Protein 4B8V (pdb70)

CATH classification: 3.10.350.10 (+2 more: 3.10.350.10, 3.10.350.10)

Foldseek 3Di:
DQFPDKDWDFDAPPDALVVVCVVQVAELVVQCVVAVPPDSGDDAHGDITITRGPHPDHHHPDRDDDDDQADALAAFADDQKAFDAPPDALVVLCVQRSHDSVSQCVQAVVDPDRRDDDGGDMGGGHYDPQKHFDDKAKDFDAPPDALCVLCVVFVHGSNRQCRQVVPDDRNDHDGGDIGIDTGDIDHDD

Solvent-accessible surface area: 10915 Å² total; per-residue (Å²): 42,47,41,104,49,98,69,154,29,75,5,80,191,70,28,74,5,88,48,0,6,170,131,30,146,6,0,18,8,24,0,19,80,72,33,188,41,111,40,30,79,45,28,108,100,54,38,83,7,60,0,5,39,75,16,100,109,62,47,62,165,93,49,38,106,102,122,92,135,25,112,101,82,30,0,32,25,31,17,54,52,6,44,5,57,96,72,26,62,5,60,75,4,2,82,28,3,76,1,34,67,107,12,0,61,69,31,1,124,115,22,178,73,52,133,65,32,100,108,45,48,108,1,64,4,25,53,10,117,68,24,84,21,106,56,65,30,96,44,85,6,83,83,31,28,31,6,61,41,8,8,75,100,60,125,17,24,41,1,1,0,44,19,60,12,39,150,38,67,46,78,141,35,155,112,48,50,113,1,53,7,0,62,46,16,80,100,56,182

Nearest PDB structures (foldseek):
  4b8v-assembly1_A  TM=1.005E+00  e=4.228E-42  Fulvia fulva
  5k2l-assembly1_A  TM=9.441E-01  e=1.640E-03  Volvox carteri f. nagariensis
  5jcd-assembly2_B  TM=2.723E-01  e=3.939E-08  Oryza sativa Japonica Group
  5c8q-assembly1_B  TM=8.736E-01  e=8.296E-03  Pyricularia oryzae
  5jce-assembly1_A  TM=2.559E-01  e=1.148E-06  Oryza sativa Japonica Group

Organism: Passalora fulva (NCBI:txid5499)

Secondary structure (DSSP, 8-state):
---SEEEEEE--TT--HHHHHHHTT--HHHHHHHTT-S-TT---TT-EEEEEES-SS--SSTT--------BSSBSS--SEEE--TT--HHHHHHHTTB-HHHHHHT-TT-S-TT---TT-EEEPPBPSSEEES--EEEE--TT--HHHHHHHHT--HHHHHHHTTT--GGG--TT-EEEE---EEE--

B-factor: mean 35.26, std 11.91, range [17.26, 74.51]

GO terms:
  GO:0005576 extracellular region (C, EXP)

Sequence (189 aa):
CGSTSNIKYTVVKGDTLTSIAKKFKSGICNIVSVNKLANPNLIELGATLIIPENCSNPDNKSCVSTPAEPTETCVPGLPGSYTIVSGDTLTNISQDFNITLDSLIAANTQIENPDAIDVGQIITVPVCPSSQCEAAVGTYNIVAGDLFVDLAATYHTTIGQIKALNNNVNPSKLKVGQQIILPQDCKNVT

InterPro domains:
  IPR018392 LysM domain [PF01476] (44-87)
  IPR018392 LysM domain [PF01476] (117-161)
  IPR018392 LysM domain [PF01476] (174-217)
  IPR018392 LysM domain [PS51782] (42-86)
  IPR018392 LysM domain [PS51782] (115-160)
  IPR018392 LysM domain [PS51782] (172-216)
  IPR018392 LysM domain [SM00257] (43-87)
  IPR018392 LysM domain [SM00257] (116-161)
  IPR018392 LysM domain [SM00257] (173-217)
  IPR018392 LysM domain [cd00118] (44-86)
  IPR018392 LysM domain [cd00118] (116-160)
  IPR018392 LysM domain [cd00118] (173-216)
  IPR036779 LysM domain superfamily [G3DSA:3.10.350.10] (36-102)
  IPR036779 LysM domain superfamily [G3DSA:3.10.350.10] (103-171)
  IPR036779 LysM domain superfamily [G3DSA:3.10.350.10] (172-218)
  IPR036779 LysM domain superfamily [SSF54106] (43-87)
  IPR036779 LysM domain superfamily [SSF54106] (116-161)
  IPR036779 LysM domain superfamily [SSF54106] (173-217)

Structure (mmCIF, N/CA/C/O backbone):
data_4B8V
#
_entry.id   4B8V
#
_cell.length_a   57.500
_cell.length_b   57.500
_cell.length_c   118.730
_cell.angle_alpha   90.00
_cell.angle_beta   90.00
_cell.angle_gamma   120.00
#
_symmetry.space_group_name_H-M   'P 32 2 1'
#
loop_
_entity.id
_entity.type
_entity.pdbx_description
1 polymer 'EXTRACELLULAR PROTEIN 6'
2 branched 2-acetamido-2-deoxy-beta-D-glucopyranose-(1-4)-2-acetamido-2-deoxy-beta-D-glucopyranose
3 branched 2-acetamido-2-deoxy-beta-D-glucopyranose-(1-4)-2-acetamido-2-deoxy-beta-D-glucopyranose-(1-4)-2-acetamido-2-deoxy-beta-D-glucopyranose-(1-4)-2-acetamido-2-deoxy-alpha-D-glucopyranose
4 non-polymer 2-acetamido-2-deoxy-beta-D-glucopyranose
5 water water
#
loop_
_atom_site.group_PDB
_atom_site.id
_atom_site.type_symbol
_atom_site.label_atom_id
_atom_site.label_alt_id
_atom_site.label_comp_id
_atom_site.label_asym_id
_atom_site.label_entity_id
_atom_site.label_seq_id
_atom_site.pdbx_PDB_ins_code
_atom_site.Cartn_x
_atom_site.Cartn_y
_atom_site.Cartn_z
_atom_site.occupancy
_atom_site.B_iso_or_equiv
_atom_site.auth_seq_id
_atom_site.auth_comp_id
_atom_site.auth_asym_id
_atom_site.auth_atom_id
_atom_site.pdbx_PDB_model_num
ATOM 1 N N . CYS A 1 36 ? 15.145 43.669 11.489 1.00 61.95 7 CYS A N 1
ATOM 2 C CA . CYS A 1 36 ? 14.010 42.862 10.945 1.00 59.39 7 CYS A CA 1
ATOM 3 C C . CYS A 1 36 ? 13.070 43.797 10.161 1.00 59.68 7 CYS A C 1
ATOM 4 O O . CYS A 1 36 ? 12.383 43.365 9.233 1.00 59.16 7 CYS A O 1
ATOM 7 N N . GLY A 1 37 ? 13.062 45.080 10.519 1.00 60.16 8 GLY A N 1
ATOM 8 C CA . GLY A 1 37 ? 12.139 46.047 9.921 1.00 61.07 8 GLY A CA 1
ATOM 9 C C . GLY A 1 37 ? 10.715 45.620 10.223 1.00 58.94 8 GLY A C 1
ATOM 10 O O . GLY A 1 37 ? 9.874 45.547 9.331 1.00 58.48 8 GLY A O 1
ATOM 11 N N . SER A 1 38 ? 10.473 45.285 11.491 1.00 56.81 9 SER A N 1
ATOM 12 C CA . SER A 1 38 ? 9.155 44.882 11.967 1.00 55.03 9 SER A CA 1
ATOM 13 C C . SER A 1 38 ? 8.249 46.103 12.092 1.00 55.89 9 SER A C 1
ATOM 14 O O . SER A 1 38 ? 8.707 47.247 12.124 1.00 55.99 9 SER A O 1
ATOM 17 N N . THR A 1 39 ? 6.954 45.844 12.134 1.00 55.66 10 THR A N 1
ATOM 18 C CA . THR A 1 39 ? 5.975 46.917 12.290 1.00 57.73 10 THR A CA 1
ATOM 19 C C . THR A 1 39 ? 5.428 46.990 13.718 1.00 56.56 10 THR A C 1
ATOM 20 O O . THR A 1 39 ? 4.675 47.896 14.037 1.00 56.48 10 THR A O 1
ATOM 24 N N . SER A 1 40 ? 5.792 46.025 14.560 1.00 54.34 11 SER A N 1
ATOM 25 C CA . SER A 1 40 ? 5.424 46.015 15.977 1.00 54.38 11 SER A CA 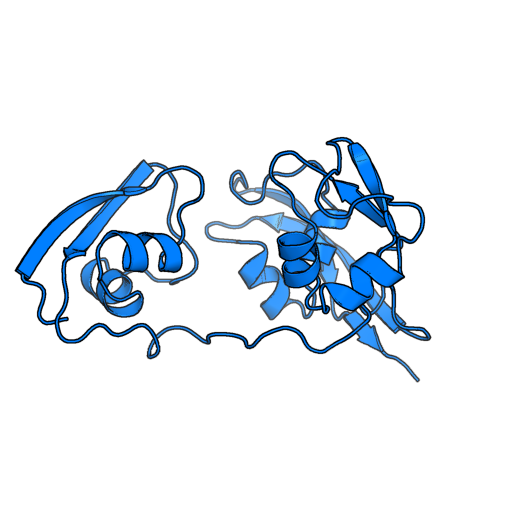1
ATOM 26 C C . SER A 1 40 ? 6.152 44.868 16.651 1.00 52.10 11 SER A C 1
ATOM 27 O O . SER A 1 40 ? 6.610 43.935 15.982 1.00 50.60 11 SER A O 1
ATOM 30 N N . ASN A 1 41 ? 6.238 44.934 17.971 1.00 52.95 12 ASN A N 1
ATOM 31 C CA . ASN A 1 41 ? 6.739 43.806 18.755 1.00 52.71 12 ASN A CA 1
ATOM 32 C C . ASN A 1 41 ? 5.655 43.283 19.687 1.00 52.74 12 ASN A C 1
ATOM 33 O O . ASN A 1 41 ? 4.994 44.065 20.379 1.00 52.95 12 ASN A O 1
ATOM 38 N N . ILE A 1 42 ? 5.476 41.966 19.679 1.00 52.60 13 ILE A N 1
ATOM 39 C CA . ILE A 1 42 ? 4.550 41.280 20.580 1.00 52.98 13 ILE A CA 1
ATOM 40 C C . ILE A 1 42 ? 5.376 40.464 21.576 1.00 50.83 13 ILE A C 1
ATOM 41 O O . ILE A 1 42 ? 6.386 39.841 21.204 1.00 50.76 13 ILE A O 1
ATOM 46 N N . LYS A 1 43 ? 4.935 40.447 22.833 1.00 50.67 14 LYS A N 1
ATOM 47 C CA . LYS A 1 43 ? 5.410 39.441 23.775 1.00 48.85 14 LYS A CA 1
ATOM 48 C C . LYS A 1 43 ? 4.509 38.220 23.600 1.00 45.95 14 LYS A C 1
ATOM 49 O O . LYS A 1 43 ? 3.284 38.319 23.560 1.00 47.40 14 LYS A O 1
ATOM 55 N N . TYR A 1 44 ? 5.142 37.079 23.412 1.00 40.16 15 TYR A N 1
ATOM 56 C CA . TYR A 1 44 ? 4.447 35.854 23.054 1.00 38.69 15 TYR A CA 1
ATOM 57 C C . TYR A 1 44 ? 4.813 34.723 24.004 1.00 36.98 15 TYR A C 1
ATOM 58 O O . TYR A 1 44 ? 5.973 34.542 24.378 1.00 35.98 15 TYR A O 1
ATOM 67 N N . THR A 1 45 ? 3.834 33.886 24.325 1.00 35.68 16 THR A N 1
ATOM 68 C CA . THR A 1 45 ? 4.058 32.757 25.227 1.00 35.48 16 THR A CA 1
ATOM 69 C C . THR A 1 45 ? 4.193 31.472 24.450 1.00 33.97 16 THR A C 1
ATOM 70 O O . THR A 1 45 ? 3.280 31.090 23.712 1.00 34.55 16 THR A O 1
ATOM 74 N N . VAL A 1 46 ? 5.290 30.749 24.683 1.00 32.43 17 VAL A N 1
ATOM 75 C CA . VAL A 1 46 ? 5.608 29.543 23.930 1.00 31.91 17 VAL A CA 1
ATOM 76 C C . VAL A 1 46 ? 4.690 28.415 24.394 1.00 32.35 17 VAL A C 1
ATOM 77 O O . VAL A 1 46 ? 4.559 28.171 25.589 1.00 34.56 17 VAL A O 1
ATOM 81 N N . VAL A 1 47 ? 4.070 27.746 23.436 1.00 33.83 18 VAL A N 1
ATOM 82 C CA . VAL A 1 47 ? 3.123 26.663 23.695 1.00 32.65 18 VAL A CA 1
ATOM 83 C C . VAL A 1 47 ? 3.524 25.370 22.999 1.00 32.89 18 VAL A C 1
ATOM 84 O O . VAL A 1 47 ? 4.489 25.319 22.228 1.00 30.20 18 VAL A O 1
ATOM 88 N N . LYS A 1 48 ? 2.807 24.305 23.338 1.00 32.95 19 LYS A N 1
ATOM 89 C CA . LYS A 1 48 ? 3.057 22.991 22.779 1.00 33.58 19 LYS A CA 1
ATOM 90 C C . LYS A 1 48 ? 3.127 23.054 21.254 1.00 33.94 19 LYS A C 1
ATOM 91 O O . LYS A 1 48 ? 2.277 23.677 20.613 1.00 35.79 19 LYS A O 1
ATOM 97 N N . GLY A 1 49 ? 4.163 22.416 20.700 1.00 32.83 20 GLY A N 1
ATOM 98 C CA . GLY A 1 49 ? 4.345 22.312 19.266 1.00 32.70 20 GLY A CA 1
ATOM 99 C C . GLY A 1 49 ? 5.166 23.445 18.688 1.00 33.38 20 GLY A C 1
ATOM 100 O O . GLY A 1 49 ? 5.575 23.378 17.529 1.00 35.61 20 GLY A O 1
ATOM 101 N N . ASP A 1 50 ? 5.437 24.486 19.480 1.00 31.30 21 ASP A N 1
ATOM 102 C CA . ASP A 1 50 ? 6.195 25.619 18.932 1.00 31.14 21 ASP A CA 1
ATOM 103 C C . ASP A 1 50 ? 7.664 25.291 18.627 1.00 29.15 21 ASP A C 1
ATOM 104 O O . ASP A 1 50 ? 8.351 24.552 19.349 1.00 28.74 21 ASP A O 1
ATOM 109 N N . THR A 1 51 ? 8.129 25.864 17.525 1.00 29.99 22 THR A N 1
ATOM 110 C CA . THR A 1 51 ? 9.565 26.030 17.242 1.00 29.11 22 THR A CA 1
ATOM 111 C C . THR A 1 51 ? 9.762 27.480 16.810 1.00 29.09 22 THR A C 1
ATOM 112 O O . THR A 1 51 ? 8.807 28.188 16.496 1.00 28.82 22 THR A O 1
ATOM 116 N N . LEU A 1 52 ? 10.995 27.941 16.732 1.00 29.69 23 LEU A N 1
ATOM 117 C CA . LEU A 1 52 ? 11.188 29.279 16.214 1.00 30.09 23 LEU A CA 1
ATOM 118 C C . LEU A 1 52 ? 10.755 29.358 14.750 1.00 30.64 23 LEU A C 1
ATOM 119 O O . LEU A 1 52 ? 10.320 30.394 14.299 1.00 31.39 23 LEU A O 1
ATOM 124 N N . THR A 1 53 ? 10.858 28.230 14.030 1.00 31.70 24 THR A N 1
ATOM 125 C CA . THR A 1 53 ? 10.393 28.226 12.639 1.00 33.66 24 THR A CA 1
ATOM 126 C C . THR A 1 53 ? 8.883 28.455 12.634 1.00 33.95 24 THR A C 1
ATOM 127 O O . THR A 1 53 ? 8.391 29.309 11.904 1.00 35.13 24 THR A O 1
ATOM 131 N N . SER A 1 54 ? 8.138 27.709 13.455 1.00 32.87 2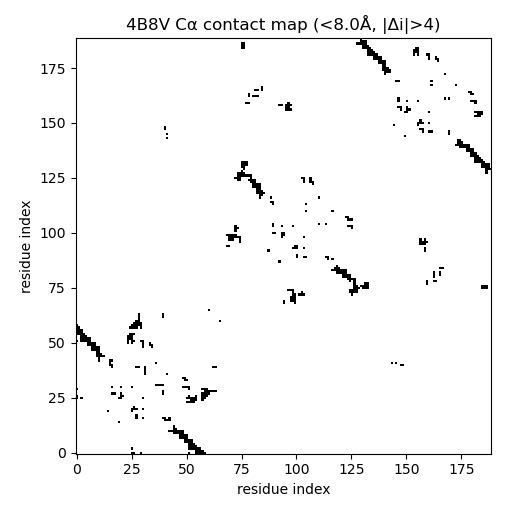5 SER A N 1
ATOM 132 C CA . SER A 1 54 ? 6.660 27.901 13.442 1.00 34.36 25 SER A CA 1
ATOM 133 C C . SER A 1 54 ? 6.211 29.278 13.939 1.00 33.72 25 SER A C 1
ATOM 134 O O . SER A 1 54 ? 5.282 29.883 13.383 1.00 34.76 25 SER A O 1
ATOM 137 N N . ILE A 1 55 ? 6.890 29.801 14.961 1.00 32.07 26 ILE A N 1
ATOM 138 C CA . ILE A 1 55 ? 6.640 31.158 15.479 1.00 32.25 26 ILE A CA 1
ATOM 139 C C . ILE A 1 55 ? 6.945 32.251 14.460 1.00 34.39 26 ILE A C 1
ATOM 140 O O . ILE A 1 55 ? 6.154 33.152 14.257 1.00 34.85 26 ILE A O 1
ATOM 145 N N . ALA A 1 56 ? 8.090 32.125 13.802 1.00 35.06 27 ALA A N 1
ATOM 146 C CA . ALA A 1 56 ? 8.512 33.083 12.807 1.00 37.36 27 ALA A CA 1
ATOM 147 C C . ALA A 1 56 ? 7.488 33.110 11.677 1.00 39.60 27 ALA A C 1
ATOM 148 O O . ALA A 1 56 ? 7.188 34.169 11.154 1.00 41.02 27 ALA A O 1
ATOM 150 N N . LYS A 1 57 ? 6.908 31.962 11.342 1.00 41.36 28 LYS A N 1
ATOM 151 C CA . LYS A 1 57 ? 5.946 31.916 10.223 1.00 46.01 28 LYS A CA 1
ATOM 152 C C . LYS A 1 57 ? 4.601 32.514 10.629 1.00 46.90 28 LYS A C 1
ATOM 153 O O . LYS A 1 57 ? 3.991 33.251 9.867 1.00 49.16 28 LYS A O 1
ATOM 159 N N . LYS A 1 58 ? 4.140 32.188 11.830 1.00 46.86 29 LYS A N 1
ATOM 160 C CA . LYS A 1 58 ? 2.904 32.767 12.355 1.00 47.88 29 LYS A CA 1
ATOM 161 C C . LYS A 1 58 ? 2.948 34.289 12.410 1.00 47.35 29 LYS A C 1
ATOM 162 O O . LYS A 1 58 ? 1.983 34.965 12.019 1.00 49.39 29 LYS A O 1
ATOM 168 N N . PHE A 1 59 ? 4.061 34.848 12.865 1.00 45.34 30 PHE A N 1
ATOM 169 C CA . PHE A 1 59 ? 4.165 36.287 13.039 1.00 45.49 30 PHE A CA 1
ATOM 170 C C . PHE A 1 59 ? 4.897 37.043 11.898 1.00 45.30 30 PHE A C 1
ATOM 171 O O . PHE A 1 59 ? 5.152 38.247 11.997 1.00 46.03 30 PHE A O 1
ATOM 179 N N . LYS A 1 60 ? 5.193 36.329 10.815 1.00 45.16 31 LYS A N 1
ATOM 180 C CA . LYS A 1 60 ? 5.954 36.885 9.689 1.00 46.72 31 LYS A CA 1
ATOM 181 C C . LYS A 1 60 ? 7.221 37.582 10.194 1.00 45.78 31 LYS A C 1
ATOM 182 O O . LYS A 1 60 ? 7.526 38.684 9.810 1.00 45.51 31 LYS A O 1
ATOM 188 N N . SER A 1 61 ? 7.954 36.889 11.060 1.00 44.52 32 SER A N 1
ATOM 189 C CA . SER A 1 61 ? 9.193 37.382 11.662 1.00 44.88 32 SER A CA 1
ATOM 190 C C . SER A 1 61 ? 10.354 36.611 11.042 1.00 45.12 32 SER A C 1
ATOM 191 O O . SER A 1 61 ? 10.156 35.840 10.094 1.00 44.33 32 SER A O 1
ATOM 194 N N . GLY A 1 62 ? 11.546 36.758 11.620 1.00 44.55 33 GLY A N 1
ATOM 195 C CA . GLY A 1 62 ? 12.665 35.895 11.269 1.00 42.47 33 GLY A CA 1
ATOM 196 C C . GLY A 1 62 ? 13.201 35.130 12.473 1.00 40.90 33 GLY A C 1
ATOM 197 O O . GLY A 1 62 ? 13.293 35.683 13.557 1.00 41.20 33 GLY A O 1
ATOM 198 N N . ILE A 1 63 ? 13.559 33.870 12.257 1.00 39.84 34 ILE A N 1
ATOM 199 C CA . ILE A 1 63 ? 14.159 33.021 13.284 1.00 38.09 34 ILE A CA 1
ATOM 200 C C . ILE A 1 63 ? 15.296 33.763 13.986 1.00 39.65 34 ILE A C 1
ATOM 201 O O . ILE A 1 63 ? 15.349 33.836 15.215 1.00 39.45 34 ILE A O 1
ATOM 206 N N . CYS A 1 64 ? 16.222 34.308 13.209 1.00 41.51 35 CYS A N 1
ATOM 207 C CA . CYS A 1 64 ? 17.438 34.854 13.806 1.00 43.15 35 CYS A CA 1
ATOM 208 C C . CYS A 1 64 ? 17.223 36.200 14.495 1.00 42.78 35 CYS A C 1
ATOM 209 O O . CYS A 1 64 ? 17.932 36.547 15.448 1.00 41.68 35 CYS A O 1
ATOM 212 N N . ASN A 1 65 ? 16.213 36.935 14.044 1.00 42.86 36 ASN A N 1
ATOM 213 C CA . ASN A 1 65 ? 15.822 38.146 14.725 1.00 42.77 36 ASN A CA 1
ATOM 214 C C . ASN A 1 65 ? 15.240 37.828 16.116 1.00 40.58 36 ASN A C 1
ATOM 215 O O . ASN A 1 65 ? 15.512 38.537 17.075 1.00 40.90 36 ASN A O 1
ATOM 220 N N . ILE A 1 66 ? 14.459 36.757 16.236 1.00 37.96 37 ILE A N 1
ATOM 221 C CA . ILE A 1 66 ? 13.892 36.371 17.532 1.00 37.24 37 ILE A CA 1
ATOM 222 C C . ILE A 1 66 ? 15.063 35.928 18.445 1.00 37.02 37 ILE A C 1
ATOM 223 O O . ILE A 1 66 ? 15.133 36.317 19.616 1.00 36.84 37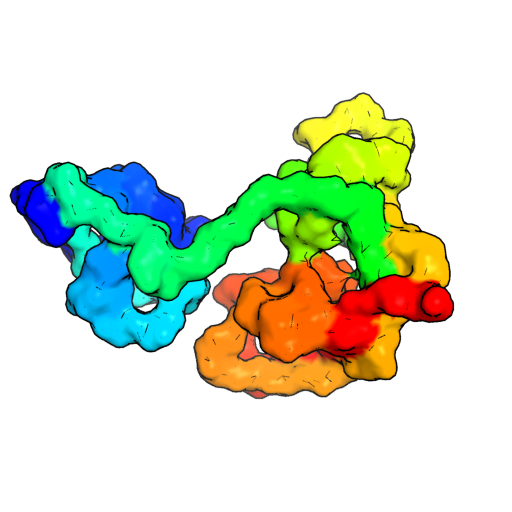 ILE A O 1
ATOM 228 N N . VAL A 1 67 ? 16.012 35.200 17.872 1.00 36.81 38 VAL A N 1
ATOM 229 C CA . VAL A 1 67 ? 17.207 34.782 18.609 1.00 37.93 38 VAL A CA 1
ATOM 230 C C . VAL A 1 67 ? 17.973 35.983 19.142 1.00 40.38 38 VAL A C 1
ATOM 231 O O . VAL A 1 67 ? 18.339 36.027 20.324 1.00 40.82 38 VAL A O 1
ATOM 235 N N . SER A 1 68 ? 18.193 36.946 18.268 1.00 42.08 39 SER A N 1
ATOM 236 C CA . SER A 1 68 ? 18.976 38.113 18.607 1.00 45.13 39 SER A CA 1
ATOM 237 C C . SER A 1 68 ? 18.299 38.974 19.688 1.00 45.98 39 SER A C 1
ATOM 238 O O . SER A 1 68 ? 18.920 39.327 20.686 1.00 46.85 39 SER A O 1
ATOM 241 N N . VAL A 1 69 ? 17.020 39.279 19.507 1.00 45.40 40 VAL A N 1
ATOM 242 C CA . VAL A 1 69 ? 16.307 40.146 20.435 1.00 46.64 40 VAL A CA 1
ATOM 243 C C . VAL A 1 69 ? 16.141 39.511 21.824 1.00 45.79 40 VAL A C 1
ATOM 244 O O . VAL A 1 69 ? 16.122 40.223 22.833 1.00 48.06 40 VAL A O 1
ATOM 248 N N . ASN A 1 70 ? 16.020 38.187 21.881 1.00 42.68 41 ASN A N 1
ATOM 249 C CA . ASN A 1 70 ? 15.826 37.503 23.149 1.00 41.50 41 ASN A CA 1
ATOM 250 C C . ASN A 1 70 ? 17.117 36.925 23.732 1.00 42.48 41 ASN A C 1
ATOM 251 O O . ASN A 1 70 ? 17.081 36.237 24.744 1.00 42.92 41 ASN A O 1
ATOM 256 N N . LYS A 1 71 ? 18.242 37.148 23.066 1.00 44.92 42 LYS A N 1
ATOM 257 C CA . LYS A 1 71 ? 19.537 36.581 23.505 1.00 46.79 42 LYS A CA 1
ATOM 258 C C . LYS A 1 71 ? 19.475 35.086 23.802 1.00 45.07 42 LYS A C 1
ATOM 259 O O . LYS A 1 71 ? 19.934 34.589 24.843 1.00 44.96 42 LYS A O 1
ATOM 265 N N . LEU A 1 72 ? 18.872 34.348 22.875 1.00 42.52 43 LEU A N 1
ATOM 266 C CA . LEU A 1 72 ? 18.790 32.903 22.983 1.00 41.37 43 LEU A CA 1
ATOM 267 C C . LEU A 1 72 ? 20.133 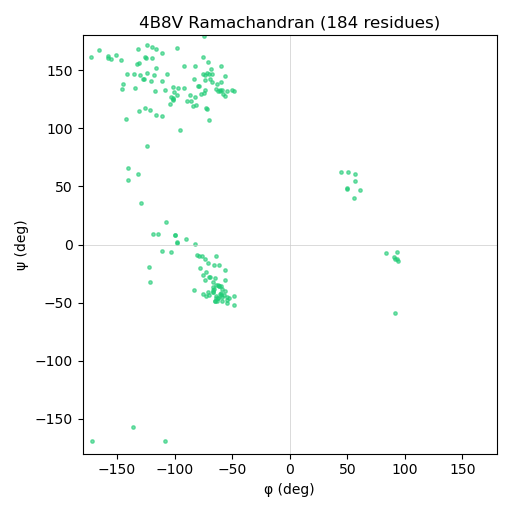32.326 22.612 1.00 40.84 43 LEU A C 1
ATOM 268 O O . LEU A 1 72 ? 20.674 32.674 21.586 1.00 42.52 43 LEU A O 1
ATOM 273 N N . ALA A 1 73 ? 20.660 31.456 23.460 1.00 40.07 44 ALA A N 1
ATOM 274 C CA . ALA A 1 73 ? 21.897 30.736 23.205 1.00 41.12 44 ALA A CA 1
ATOM 275 C C . ALA A 1 73 ? 21.792 29.676 22.107 1.00 39.15 44 ALA A C 1
ATOM 276 O O . ALA A 1 73 ? 22.777 29.366 21.452 1.00 41.27 44 ALA A O 1
ATOM 278 N N . ASN A 1 74 ? 20.615 29.118 21.907 1.00 37.26 45 ASN A N 1
ATOM 279 C CA . ASN A 1 74 ? 20.446 27.967 20.992 1.00 33.91 45 ASN A CA 1
ATOM 280 C C . ASN A 1 74 ? 19.124 28.114 20.247 1.00 32.84 45 ASN A C 1
ATOM 281 O O . ASN A 1 74 ? 18.061 28.001 20.863 1.00 32.32 45 ASN A O 1
ATOM 286 N N . PRO A 1 75 ? 19.168 28.440 18.938 1.00 31.59 46 PRO A N 1
ATOM 287 C CA . PRO A 1 75 ? 17.920 28.651 18.185 1.00 30.86 46 PRO A CA 1
ATOM 288 C C . PRO A 1 75 ? 16.946 27.448 18.220 1.00 29.06 46 PRO A C 1
ATOM 289 O O . PRO A 1 75 ? 15.748 27.630 17.972 1.00 28.80 46 PRO A O 1
ATOM 293 N N . ASN A 1 76 ? 17.449 26.254 18.490 1.00 28.84 47 ASN A N 1
ATOM 294 C CA . ASN A 1 76 ? 16.592 25.078 18.595 1.00 27.74 47 ASN A CA 1
ATOM 295 C C . ASN A 1 76 ? 15.827 24.914 19.917 1.00 27.18 47 ASN A C 1
ATOM 296 O O . ASN A 1 76 ? 14.947 24.068 20.014 1.00 26.86 47 ASN A O 1
ATOM 301 N N . LEU A 1 77 ? 16.176 25.738 20.918 1.00 29.55 48 LEU A N 1
ATOM 302 C CA . LEU A 1 77 ? 15.674 25.581 22.284 1.00 28.54 48 LEU A CA 1
ATOM 303 C C . LEU A 1 77 ? 14.833 26.775 22.711 1.00 28.38 48 LEU A C 1
ATOM 304 O O . LEU A 1 77 ? 15.336 27.882 22.922 1.00 30.40 48 LEU A O 1
ATOM 309 N N . ILE A 1 78 ? 13.552 26.536 22.867 1.00 27.84 49 ILE A N 1
ATOM 310 C CA . ILE A 1 78 ? 12.642 27.486 23.489 1.00 29.39 49 ILE A CA 1
ATOM 311 C C . ILE A 1 78 ? 11.792 26.673 24.457 1.00 29.68 49 ILE A C 1
ATOM 312 O O . ILE A 1 78 ? 11.346 25.584 24.128 1.00 30.12 49 ILE A O 1
ATOM 317 N N . GLU A 1 79 ? 11.619 27.195 25.670 1.00 31.56 50 GLU A N 1
ATOM 318 C CA . GLU A 1 79 ? 10.971 26.443 26.740 1.00 33.73 50 GLU A CA 1
ATOM 319 C C . GLU A 1 79 ? 9.475 26.717 26.770 1.00 32.17 50 GLU A C 1
ATOM 320 O O . GLU A 1 79 ? 9.038 27.879 26.634 1.00 32.61 50 GLU A O 1
ATOM 326 N N . LEU A 1 80 ? 8.687 25.644 26.907 1.00 31.93 51 LEU A N 1
ATOM 327 C CA . LEU A 1 80 ? 7.250 25.788 27.122 1.00 32.92 51 LEU A CA 1
ATOM 328 C C . LEU A 1 80 ? 6.997 26.805 28.233 1.00 34.33 51 LEU A C 1
ATOM 329 O O . LEU A 1 80 ? 7.637 26.748 29.283 1.00 35.80 51 LEU A O 1
ATOM 334 N N . GLY A 1 81 ? 6.084 27.733 27.969 1.00 33.64 52 GLY A N 1
ATOM 335 C CA . GLY A 1 81 ? 5.694 28.742 28.960 1.00 35.03 52 GLY A CA 1
ATOM 336 C C . GLY A 1 81 ? 6.593 29.950 29.033 1.00 36.19 52 GLY A C 1
ATOM 337 O O . GLY A 1 81 ? 6.265 30.943 29.711 1.00 37.65 52 GLY A O 1
ATOM 338 N N . ALA A 1 82 ? 7.717 29.927 28.329 1.00 36.27 53 ALA A N 1
ATOM 339 C CA . ALA A 1 82 ? 8.567 31.107 28.243 1.00 36.97 53 ALA A CA 1
ATOM 340 C C . ALA A 1 82 ? 7.915 32.242 27.437 1.00 39.09 53 ALA A C 1
ATOM 341 O O . ALA A 1 82 ? 7.059 31.990 26.573 1.00 37.75 53 ALA A O 1
ATOM 343 N N . THR A 1 83 ? 8.270 33.483 27.778 1.00 40.52 54 THR A N 1
ATOM 344 C CA . THR A 1 83 ? 7.859 34.662 27.010 1.00 42.45 54 THR A CA 1
ATOM 345 C C . THR A 1 83 ? 8.969 35.043 26.063 1.00 42.56 54 THR A C 1
ATOM 346 O O . THR A 1 83 ? 10.140 35.055 26.451 1.00 45.52 54 THR A O 1
ATOM 350 N N . LEU A 1 84 ? 8.609 35.334 24.822 1.00 41.29 55 LEU A N 1
ATOM 351 C CA . LEU A 1 84 ? 9.565 35.845 23.841 1.00 40.14 55 LEU A CA 1
ATOM 352 C C . LEU A 1 84 ? 9.059 37.115 23.232 1.00 40.95 55 LEU A C 1
ATOM 353 O O . LEU A 1 84 ? 7.862 37.261 22.975 1.00 40.55 55 LEU A O 1
ATOM 358 N N . ILE A 1 85 ? 9.982 38.048 22.983 1.00 41.19 56 ILE A N 1
ATOM 359 C CA . ILE A 1 85 ? 9.680 39.229 22.225 1.00 42.64 56 ILE A CA 1
ATOM 360 C C . ILE A 1 85 ? 9.776 38.855 20.748 1.00 41.78 56 ILE A C 1
ATOM 361 O O . ILE A 1 85 ? 10.791 38.358 20.303 1.00 39.80 56 ILE A O 1
ATOM 366 N N . ILE A 1 86 ? 8.726 39.138 19.978 1.00 42.49 57 ILE A N 1
ATOM 367 C CA . ILE A 1 86 ? 8.710 38.746 18.566 1.00 42.27 57 ILE A CA 1
ATOM 368 C C . ILE A 1 86 ? 8.528 39.975 17.704 1.00 43.08 57 ILE A C 1
ATOM 369 O O . ILE A 1 86 ? 7.498 40.649 17.789 1.00 42.39 57 ILE A O 1
ATOM 374 N N . PRO A 1 87 ? 9.540 40.295 16.888 1.00 43.13 58 PRO A N 1
ATOM 375 C CA . PRO A 1 87 ? 9.297 41.351 15.919 1.00 44.79 58 PRO A CA 1
ATOM 376 C C . PRO A 1 87 ? 8.363 40.854 14.815 1.00 45.52 58 PRO A C 1
ATOM 377 O O . PRO A 1 87 ? 8.705 39.936 14.103 1.00 46.53 58 PRO A O 1
ATOM 381 N N . GLU A 1 88 ? 7.179 41.456 14.709 1.00 46.77 59 GLU A N 1
ATOM 382 C CA . GLU A 1 88 ? 6.120 41.004 13.801 1.00 48.84 59 GLU A CA 1
ATOM 383 C C . GLU A 1 88 ? 6.174 41.677 12.448 1.00 49.47 59 GLU A C 1
ATOM 384 O O . GLU A 1 88 ? 6.565 42.838 12.356 1.00 50.17 59 GLU A O 1
ATOM 390 N N . ASN A 1 89 ? 5.654 40.984 11.433 1.00 50.16 60 ASN A N 1
ATOM 391 C CA . ASN A 1 89 ? 5.490 41.550 10.085 1.00 53.18 60 ASN A CA 1
ATOM 392 C C . ASN A 1 89 ? 6.749 42.306 9.663 1.00 53.84 60 ASN A C 1
ATOM 393 O O . ASN A 1 89 ? 6.733 43.516 9.457 1.00 53.32 60 ASN A O 1
ATOM 398 N N . CYS A 1 90 ? 7.849 41.558 9.568 1.00 53.26 61 CYS A N 1
ATOM 399 C CA . CYS A 1 90 ? 9.159 42.105 9.189 1.00 55.62 61 CYS A CA 1
ATOM 400 C C . CYS A 1 90 ? 9.275 42.300 7.675 1.00 58.27 61 CYS A C 1
ATOM 401 O O . CYS A 1 90 ? 8.889 41.424 6.903 1.00 60.52 61 CYS A O 1
ATOM 404 N N . SER A 1 91 ? 9.824 43.428 7.251 1.00 61.66 62 SER A N 1
ATOM 405 C CA . SER A 1 91 ? 10.109 43.631 5.824 1.00 63.88 62 SER A CA 1
ATOM 406 C C . SER A 1 91 ? 11.388 42.892 5.396 1.00 63.97 62 SER A C 1
ATOM 407 O O . SER A 1 91 ? 11.589 42.618 4.212 1.00 66.83 62 SER A O 1
ATOM 410 N N . ASN A 1 92 ? 12.233 42.559 6.367 1.00 62.00 63 ASN A N 1
ATOM 411 C CA . ASN A 1 92 ? 13.567 42.030 6.108 1.00 60.93 63 ASN A CA 1
ATOM 412 C C . ASN A 1 92 ? 13.883 40.924 7.118 1.00 57.73 63 ASN A C 1
ATOM 413 O O . ASN A 1 92 ? 14.762 41.094 7.958 1.00 57.06 63 ASN A O 1
ATOM 418 N N . PRO A 1 93 ? 13.146 39.807 7.052 1.00 54.72 64 PRO A N 1
ATOM 419 C CA . PRO A 1 93 ? 13.362 38.729 8.022 1.00 53.26 64 PRO A CA 1
ATOM 420 C C . PRO A 1 93 ? 14.655 37.967 7.740 1.00 53.38 64 PRO A C 1
ATOM 421 O O . PRO A 1 93 ? 15.006 37.774 6.581 1.00 55.07 64 PRO A O 1
ATOM 425 N N . ASP A 1 94 ? 15.360 37.577 8.803 1.00 52.24 65 ASP A N 1
ATOM 426 C CA . ASP A 1 94 ? 16.562 36.739 8.717 1.00 52.32 65 ASP A CA 1
ATOM 427 C C . ASP A 1 94 ? 16.230 35.384 9.303 1.00 50.18 65 ASP A C 1
ATOM 428 O O . ASP A 1 94 ? 16.036 35.261 10.511 1.00 48.98 65 ASP A O 1
ATOM 433 N N . ASN A 1 95 ? 16.170 34.371 8.444 1.00 50.31 66 ASN A N 1
ATOM 434 C CA . ASN A 1 95 ? 15.933 32.999 8.843 1.00 50.29 66 ASN A CA 1
ATOM 435 C C . ASN A 1 95 ? 17.128 32.097 8.566 1.00 50.68 66 ASN A C 1
ATOM 436 O O . ASN A 1 95 ? 17.017 30.883 8.695 1.00 49.32 66 ASN A O 1
ATOM 441 N N . LYS A 1 96 ? 18.259 32.690 8.182 1.00 53.28 67 LYS A N 1
ATOM 442 C CA . LYS A 1 96 ? 19.394 31.924 7.654 1.00 55.45 67 LYS A CA 1
ATOM 443 C C . LYS A 1 96 ? 20.706 32.072 8.427 1.00 56.20 67 LYS A C 1
ATOM 444 O O . LYS A 1 96 ? 21.473 31.117 8.498 1.00 58.32 67 LYS A O 1
ATOM 450 N N . SER A 1 97 ? 20.969 33.232 9.015 1.00 55.59 68 SER A N 1
ATOM 451 C CA . SER A 1 97 ? 22.311 33.529 9.508 1.00 57.48 68 SER A CA 1
ATOM 452 C C . SER A 1 97 ? 22.735 32.715 10.720 1.00 56.94 68 SER A C 1
ATOM 453 O O . SER A 1 97 ? 23.920 32.485 10.906 1.00 59.54 68 SER A O 1
ATOM 456 N N . CYS A 1 98 ? 21.778 32.281 11.536 1.00 54.84 69 CYS A N 1
ATOM 457 C CA . CYS A 1 98 ? 22.066 31.668 12.830 1.00 53.60 69 CYS A CA 1
ATOM 458 C C . CYS A 1 98 ? 21.746 30.177 12.859 1.00 51.81 69 CYS A C 1
ATOM 459 O O . CYS A 1 98 ? 22.029 29.520 13.840 1.00 48.11 69 CYS A O 1
ATOM 462 N N . VAL A 1 99 ? 21.164 29.648 11.787 1.00 51.93 70 VAL A N 1
ATOM 463 C CA . VAL A 1 99 ? 20.712 28.268 11.757 1.00 52.71 70 VAL A CA 1
ATOM 464 C C . VAL A 1 99 ? 21.233 27.592 10.502 1.00 55.64 70 VAL A C 1
ATOM 465 O O . VAL A 1 99 ? 21.356 28.222 9.463 1.00 58.40 70 VAL A O 1
ATOM 469 N N . SER A 1 100 ? 21.549 26.311 10.599 1.00 59.51 71 SER A N 1
ATOM 470 C CA . SER A 1 100 ? 21.855 25.527 9.410 1.00 63.81 71 SER A CA 1
ATOM 471 C C . SER A 1 100 ? 20.579 24.814 8.978 1.00 64.96 71 SER A C 1
ATOM 472 O O . SER A 1 100 ? 20.228 23.784 9.548 1.00 64.27 71 SER A O 1
ATOM 475 N N . THR A 1 101 ? 19.877 25.379 7.996 1.00 68.91 72 THR A N 1
ATOM 476 C CA . THR A 1 101 ? 18.660 24.751 7.463 1.00 71.69 72 THR A CA 1
ATOM 477 C C . THR A 1 101 ? 18.989 23.482 6.661 1.00 72.40 72 THR A C 1
ATOM 478 O O . THR A 1 101 ? 19.513 23.581 5.547 1.00 72.85 72 THR A O 1
ATOM 482 N N . PRO A 1 102 ? 18.685 22.284 7.219 1.00 74.51 73 PRO A N 1
ATOM 483 C CA . PRO A 1 102 ? 19.004 21.072 6.446 1.00 72.11 73 PRO A CA 1
ATOM 484 C C . PRO A 1 102 ? 18.013 20.848 5.290 1.00 68.43 73 PRO A C 1
ATOM 485 O O . PRO A 1 102 ? 16.830 21.194 5.397 1.00 64.91 73 PRO A O 1
ATOM 489 N N . ALA A 1 103 ? 18.505 20.292 4.186 1.00 66.37 74 ALA A N 1
ATOM 490 C CA . ALA A 1 103 ? 17.668 20.076 3.014 1.00 61.97 74 ALA A CA 1
ATOM 491 C C . ALA A 1 103 ? 16.714 18.908 3.230 1.00 55.70 74 ALA A C 1
ATOM 492 O O . ALA A 1 103 ? 16.676 18.273 4.310 1.00 54.45 74 ALA A O 1
ATOM 494 N N . GLU A 1 104 ? 15.909 18.652 2.208 1.00 51.27 75 GLU A N 1
ATOM 495 C CA . GLU A 1 104 ? 14.993 17.532 2.216 1.00 48.33 75 GLU A CA 1
ATOM 496 C C . GLU A 1 104 ? 15.863 16.275 2.281 1.00 42.42 75 GLU A C 1
ATOM 497 O O . GLU A 1 104 ? 16.915 16.232 1.620 1.00 41.68 75 GLU A O 1
ATOM 503 N N . PRO A 1 105 ? 15.471 15.275 3.100 1.00 38.05 76 PRO A N 1
ATOM 504 C CA . PRO A 1 105 ? 16.212 14.027 3.067 1.00 35.32 76 PRO A CA 1
ATOM 505 C C . PRO A 1 105 ? 16.290 13.396 1.683 1.00 36.43 76 PRO A C 1
ATOM 506 O O . PRO A 1 105 ? 15.332 13.513 0.903 1.00 36.59 76 PRO A O 1
ATOM 510 N N . THR A 1 106 ? 17.430 12.767 1.398 1.00 34.64 77 THR A N 1
ATOM 511 C CA . THR A 1 106 ? 17.658 12.057 0.139 1.00 35.77 77 THR A CA 1
ATOM 512 C C . THR A 1 106 ? 18.008 10.590 0.314 1.00 34.46 77 THR A C 1
ATOM 513 O O . THR A 1 106 ? 17.835 9.793 -0.616 1.00 34.32 77 THR A O 1
ATOM 517 N N . GLU A 1 107 ? 18.450 10.182 1.514 1.00 31.95 78 GLU A N 1
ATOM 518 C CA . GLU A 1 107 ? 18.775 8.813 1.757 1.00 31.87 78 GLU A CA 1
ATOM 519 C C . GLU A 1 107 ? 17.508 7.961 1.807 1.00 29.54 78 GLU A C 1
ATOM 520 O O . GLU A 1 107 ? 16.411 8.453 2.098 1.00 28.92 78 GLU A O 1
ATOM 526 N N . THR A 1 108 ? 17.661 6.677 1.554 1.00 29.27 79 THR A N 1
ATOM 527 C CA . THR A 1 108 ? 16.547 5.755 1.537 1.00 28.44 79 THR A CA 1
ATOM 528 C C . THR A 1 108 ? 16.671 4.636 2.589 1.00 27.73 79 THR A C 1
ATOM 529 O O . THR A 1 108 ? 15.887 3.716 2.621 1.00 27.96 79 THR A O 1
ATOM 533 N N . CYS A 1 109 ? 17.668 4.781 3.466 1.00 27.55 80 CYS A N 1
ATOM 534 C CA . CYS A 1 109 ? 17.868 3.896 4.608 1.00 26.99 80 CYS A CA 1
ATOM 535 C C . CYS A 1 109 ? 18.633 4.595 5.717 1.00 26.00 80 CYS A C 1
ATOM 536 O O . CYS A 1 109 ? 19.350 5.580 5.516 1.00 26.12 80 CYS A O 1
ATOM 539 N N . VAL A 1 110 ? 18.469 4.014 6.913 1.00 25.80 81 VAL A N 1
ATOM 540 C CA . VAL A 1 110 ? 19.061 4.531 8.157 1.00 25.76 81 VAL A CA 1
ATOM 541 C C . VAL A 1 110 ? 20.198 3.557 8.542 1.00 25.25 81 VAL A C 1
ATOM 542 O O . VAL A 1 110 ? 19.974 2.366 8.547 1.00 25.24 81 VAL A O 1
ATOM 546 N N . PRO A 1 111 ? 21.416 4.033 8.892 1.00 24.87 82 PRO A N 1
ATOM 547 C CA . PRO A 1 111 ? 22.503 3.146 9.312 1.00 25.44 82 PRO A CA 1
ATOM 548 C C . PRO A 1 111 ? 22.293 2.565 10.726 1.00 24.45 82 PRO A C 1
ATOM 549 O O . PRO A 1 111 ? 21.915 3.294 11.643 1.00 24.38 82 PRO A O 1
ATOM 553 N N . GLY A 1 112 ? 22.491 1.272 10.848 1.00 24.31 83 GLY A N 1
ATOM 554 C CA . GLY A 1 112 ? 22.658 0.611 12.164 1.00 24.07 83 GLY A CA 1
ATOM 555 C C . GLY A 1 112 ? 21.417 0.085 12.840 1.00 21.74 83 GLY A C 1
ATOM 556 O O . GLY A 1 112 ? 21.322 -1.116 13.134 1.00 21.83 83 GLY A O 1
ATOM 557 N N . LEU A 1 113 ? 20.452 0.948 13.106 1.00 21.25 84 LEU A N 1
ATOM 558 C CA . LEU A 1 113 ? 19.262 0.600 13.859 1.00 20.50 84 LEU A CA 1
ATOM 559 C C . LEU A 1 113 ? 18.239 1.688 13.673 1.00 21.21 84 LEU A C 1
ATOM 560 O O . LEU A 1 113 ? 18.592 2.775 13.232 1.00 22.52 84 LEU A O 1
ATOM 565 N N . PRO A 1 114 ? 16.979 1.448 14.064 1.00 22.52 85 PRO A N 1
ATOM 566 C CA . PRO A 1 114 ? 16.366 0.261 14.598 1.00 22.94 85 PRO A CA 1
ATOM 567 C C . PRO A 1 114 ? 15.654 -0.486 13.482 1.00 22.22 85 PRO A C 1
ATOM 568 O O . PRO A 1 114 ? 15.416 0.087 12.416 1.00 22.80 85 PRO A O 1
ATOM 572 N N . GLY A 1 115 ? 15.233 -1.699 13.741 1.00 19.70 86 GLY A N 1
ATOM 573 C CA . GLY A 1 115 ? 14.399 -2.425 12.756 1.00 21.89 86 GLY A CA 1
ATOM 574 C C . GLY A 1 115 ? 12.978 -1.895 12.668 1.00 21.36 86 GLY A C 1
ATOM 575 O O . GLY A 1 115 ? 12.266 -2.113 11.685 1.00 20.97 86 GLY A O 1
ATOM 576 N N . SER A 1 116 ? 12.474 -1.228 13.733 1.00 19.26 87 SER A N 1
ATOM 577 C CA . SER A 1 116 ? 11.085 -0.866 13.844 1.00 18.83 87 SER A CA 1
ATOM 578 C C . SER A 1 116 ? 10.994 0.408 14.686 1.00 17.35 87 SER A C 1
ATOM 579 O O . SER A 1 116 ? 11.903 0.777 15.422 1.00 19.71 87 SER A O 1
ATOM 582 N N . TYR A 1 117 ? 9.850 1.006 14.561 1.00 17.41 88 TYR A N 1
ATOM 583 C CA . TYR A 1 117 ? 9.457 2.233 15.287 1.00 18.76 88 TYR A CA 1
ATOM 584 C C . TYR A 1 117 ? 7.978 2.108 15.582 1.00 19.17 88 TYR A C 1
ATOM 585 O O . TYR A 1 117 ? 7.146 1.593 14.805 1.00 18.81 88 TYR A O 1
ATOM 594 N N . THR A 1 118 ? 7.571 2.508 16.811 1.00 17.95 89 THR A N 1
ATOM 595 C CA . THR A 1 118 ? 6.159 2.543 17.192 1.00 18.23 89 THR A CA 1
ATOM 596 C C . THR A 1 118 ? 5.494 3.926 17.180 1.00 18.67 89 THR A C 1
ATOM 597 O O . THR A 1 118 ? 6.004 4.890 17.736 1.00 19.48 89 THR A O 1
ATOM 601 N N . ILE A 1 119 ? 4.412 4.065 16.459 1.00 20.05 90 ILE A N 1
ATOM 602 C CA . ILE A 1 119 ? 3.699 5.308 16.272 1.00 20.61 90 ILE A CA 1
ATOM 603 C C . ILE A 1 119 ? 3.173 5.811 17.625 1.00 20.80 90 ILE A C 1
ATOM 604 O O . ILE A 1 119 ? 2.541 5.058 18.376 1.00 22.79 90 ILE A O 1
ATOM 609 N N . VAL A 1 120 ? 3.420 7.083 17.871 1.00 21.72 91 VAL A N 1
ATOM 610 C CA . VAL A 1 120 ? 2.864 7.790 19.050 1.00 22.80 91 VAL A CA 1
ATOM 611 C C . VAL A 1 120 ? 1.932 8.906 18.597 1.00 26.55 91 VAL A C 1
ATOM 612 O O . VAL A 1 120 ? 1.913 9.286 17.404 1.00 26.40 91 VAL A O 1
ATOM 616 N N . SER A 1 121 ? 1.177 9.459 19.537 1.00 27.65 92 SER A N 1
ATOM 617 C CA . SER A 1 121 ? 0.218 10.484 19.218 1.00 30.75 92 SER A CA 1
ATOM 618 C C . SER A 1 121 ? 0.876 11.635 18.480 1.00 29.65 92 SER A C 1
ATOM 619 O O . SER A 1 121 ? 1.927 12.133 18.855 1.00 31.44 92 SER A O 1
ATOM 622 N N . GLY A 1 122 ? 0.245 12.038 17.380 1.00 32.50 93 GLY A N 1
ATOM 623 C CA . GLY A 1 122 ? 0.762 13.132 16.603 1.00 34.13 93 GLY A CA 1
ATOM 624 C C . GLY A 1 122 ? 1.710 12.765 15.486 1.00 33.64 93 GLY A C 1
ATOM 625 O O . GLY A 1 122 ? 2.034 13.613 14.645 1.00 35.58 93 GLY A O 1
ATOM 626 N N . ASP A 1 123 ? 2.180 11.529 15.461 1.00 29.64 94 ASP A N 1
ATOM 627 C CA . ASP A 1 123 ? 3.180 11.125 14.466 1.00 27.11 94 ASP A CA 1
ATOM 628 C C . ASP A 1 123 ? 2.506 11.042 13.085 1.00 27.31 94 ASP A C 1
ATOM 629 O O . ASP A 1 123 ? 1.345 10.704 12.985 1.00 28.92 94 ASP A O 1
ATOM 634 N N . THR A 1 124 ? 3.295 11.364 12.046 1.00 25.96 95 THR A N 1
ATOM 635 C CA . THR A 1 124 ? 2.869 11.121 10.657 1.00 25.80 95 THR A CA 1
ATOM 636 C C . THR A 1 124 ? 4.048 10.455 9.966 1.00 23.44 95 THR A C 1
ATOM 637 O O . THR A 1 124 ? 5.204 10.556 10.391 1.00 23.53 95 THR A O 1
ATOM 641 N N . LEU A 1 125 ? 3.780 9.699 8.912 1.00 24.00 96 LEU A N 1
ATOM 642 C CA . LEU A 1 125 ? 4.922 9.110 8.208 1.00 23.69 96 LEU A CA 1
ATOM 643 C C . LEU A 1 125 ? 5.865 10.161 7.617 1.00 23.05 96 LEU A C 1
ATOM 644 O O . LEU A 1 125 ? 7.081 9.910 7.486 1.00 22.72 96 LEU A O 1
ATOM 649 N N . THR A 1 126 ? 5.304 11.287 7.157 1.00 25.42 97 THR A N 1
ATOM 650 C CA . THR A 1 126 ? 6.140 12.405 6.756 1.00 26.50 97 THR A CA 1
ATOM 651 C C . THR A 1 126 ? 7.107 12.870 7.808 1.00 26.46 97 THR A C 1
ATOM 652 O O . THR A 1 126 ? 8.293 13.019 7.546 1.00 26.76 97 THR A O 1
ATOM 656 N N . ASN A 1 127 ? 6.600 13.104 9.023 1.00 25.74 98 ASN A N 1
ATOM 657 C CA . ASN A 1 127 ? 7.501 13.589 10.054 1.00 26.48 98 ASN A CA 1
ATOM 658 C C . ASN A 1 127 ? 8.447 12.540 10.593 1.00 23.87 98 ASN A C 1
ATOM 659 O O . ASN A 1 127 ? 9.587 12.850 10.922 1.00 23.41 98 ASN A O 1
ATOM 664 N N . ILE A 1 128 ? 8.030 11.271 10.614 1.00 22.53 99 ILE A N 1
ATOM 665 C CA . ILE A 1 128 ? 8.888 10.218 11.088 1.00 22.05 99 ILE A CA 1
ATOM 666 C C . ILE A 1 128 ? 10.042 9.999 10.079 1.00 21.09 99 ILE A C 1
ATOM 667 O O . ILE A 1 128 ? 11.206 9.888 10.447 1.00 20.39 99 ILE A O 1
ATOM 672 N N . SER A 1 129 ? 9.728 9.982 8.771 1.00 22.36 100 SER A N 1
ATOM 673 C CA . SER A 1 129 ? 10.799 9.872 7.760 1.00 22.28 100 SER A CA 1
ATOM 674 C C . SER A 1 129 ? 11.775 11.023 7.893 1.00 22.04 100 SER A C 1
ATOM 675 O O . SER A 1 129 ? 12.975 10.821 7.846 1.00 22.97 100 SER A O 1
ATOM 678 N N . GLN A 1 130 ? 11.273 12.237 8.046 1.00 22.61 101 GLN A N 1
ATOM 679 C CA . GLN A 1 130 ? 12.150 13.394 8.287 1.00 24.62 101 GLN A CA 1
ATOM 680 C C . GLN A 1 130 ? 13.074 13.178 9.507 1.00 24.47 101 GLN A C 1
ATOM 681 O O . GLN A 1 130 ? 14.281 13.402 9.427 1.00 25.92 101 GLN A O 1
ATOM 687 N N . ASP A 1 131 ? 12.485 12.676 10.603 1.00 23.17 102 ASP A N 1
ATOM 688 C CA . ASP A 1 131 ? 13.293 12.420 11.805 1.00 23.94 102 ASP A CA 1
ATOM 689 C C . ASP A 1 131 ? 14.392 11.392 11.571 1.00 23.13 102 ASP A C 1
ATOM 690 O O . ASP A 1 131 ? 15.445 11.446 12.188 1.00 23.26 102 ASP A O 1
ATOM 695 N N . PHE A 1 132 ? 14.125 10.379 10.744 1.00 23.31 103 PHE A N 1
ATOM 696 C CA . PHE A 1 132 ? 15.108 9.396 10.363 1.00 22.83 103 PHE A CA 1
ATOM 697 C C . PHE A 1 132 ? 16.041 9.827 9.212 1.00 23.18 103 PHE A C 1
ATOM 698 O O . PHE A 1 132 ? 16.934 9.086 8.830 1.00 24.49 103 PHE A O 1
ATOM 706 N N . ASN A 1 133 ? 15.832 11.046 8.710 1.00 24.53 104 ASN A N 1
ATOM 707 C CA . ASN A 1 133 ? 16.591 11.576 7.595 1.00 26.20 104 ASN A CA 1
ATOM 708 C C . ASN A 1 133 ? 16.518 10.676 6.373 1.00 26.99 104 ASN A C 1
ATOM 709 O O . ASN A 1 133 ? 17.499 10.542 5.657 1.00 28.92 104 ASN A O 1
ATOM 714 N N . ILE A 1 134 ? 15.337 10.127 6.107 1.00 25.05 105 ILE A N 1
ATOM 715 C CA . ILE A 1 134 ? 15.107 9.328 4.886 1.00 25.65 105 ILE A CA 1
ATOM 716 C C . ILE A 1 134 ? 13.911 9.904 4.128 1.00 25.72 105 ILE A C 1
ATOM 717 O O . ILE A 1 134 ? 13.091 10.655 4.672 1.00 26.04 105 ILE A O 1
ATOM 722 N N . THR A 1 135 ? 13.814 9.548 2.853 1.00 26.06 106 THR A N 1
ATOM 723 C CA . THR A 1 135 ? 12.682 9.979 2.081 1.00 26.75 106 THR A CA 1
ATOM 724 C C . THR A 1 135 ? 11.397 9.295 2.585 1.00 24.96 106 THR A C 1
ATOM 725 O O . THR A 1 135 ? 11.380 8.145 3.060 1.00 24.95 106 THR A O 1
ATOM 729 N N . LEU A 1 136 ? 10.299 10.050 2.487 1.00 26.03 107 LEU A N 1
ATOM 730 C CA . LEU A 1 136 ? 8.975 9.490 2.775 1.00 25.40 107 LEU A CA 1
ATOM 731 C C . LEU A 1 136 ? 8.728 8.262 1.948 1.00 25.78 107 LEU A C 1
ATOM 732 O O . LEU A 1 136 ? 8.253 7.240 2.420 1.00 26.30 107 LEU A O 1
ATOM 737 N N . ASP A 1 137 ? 9.022 8.386 0.655 1.00 28.54 108 ASP A N 1
ATOM 738 C CA . ASP A 1 137 ? 8.920 7.271 -0.209 1.00 30.01 108 ASP A CA 1
ATOM 739 C C . ASP A 1 137 ? 9.581 5.954 0.280 1.00 28.46 108 ASP A C 1
ATOM 740 O O . ASP A 1 137 ? 9.021 4.827 0.213 1.00 27.02 108 ASP A O 1
ATOM 745 N N . SER A 1 138 ? 10.789 6.088 0.810 1.00 26.91 109 SER A N 1
ATOM 746 C CA . SER A 1 138 ? 11.491 4.910 1.309 1.00 26.25 109 SER A CA 1
ATOM 747 C C . SER A 1 138 ? 10.806 4.282 2.527 1.00 23.60 109 SER A C 1
ATOM 748 O O . SER A 1 138 ? 10.801 3.058 2.692 1.00 23.92 109 SER A O 1
ATOM 751 N N . LEU A 1 139 ? 10.249 5.123 3.383 1.00 23.51 110 LEU A N 1
ATOM 752 C CA . LEU A 1 139 ? 9.582 4.600 4.567 1.00 22.35 110 LEU A CA 1
ATOM 753 C C . LEU A 1 139 ? 8.277 3.899 4.191 1.00 23.13 110 LEU A C 1
ATOM 754 O O . LEU A 1 139 ? 7.966 2.830 4.705 1.00 23.35 110 LEU A O 1
ATOM 759 N N . ILE A 1 140 ? 7.529 4.487 3.249 1.00 24.77 111 ILE A N 1
ATOM 760 C CA . ILE A 1 140 ? 6.295 3.848 2.770 1.00 26.90 111 ILE A CA 1
ATOM 761 C C . ILE A 1 140 ? 6.635 2.500 2.100 1.00 27.45 111 ILE A C 1
ATOM 762 O O . ILE A 1 140 ? 6.004 1.477 2.328 1.00 25.99 111 ILE A O 1
ATOM 767 N N . ALA A 1 141 ? 7.667 2.527 1.239 1.00 26.90 112 ALA A N 1
ATOM 768 C CA . ALA A 1 141 ? 8.138 1.291 0.569 1.00 27.49 112 ALA A CA 1
ATOM 769 C C . ALA A 1 141 ? 8.532 0.167 1.480 1.00 27.52 112 ALA A C 1
ATOM 770 O O . ALA A 1 141 ? 8.330 -1.009 1.171 1.00 27.59 112 ALA A O 1
ATOM 772 N N . ALA A 1 142 ? 9.031 0.538 2.672 1.00 25.20 113 ALA A N 1
ATOM 773 C CA . ALA A 1 142 ? 9.405 -0.417 3.706 1.00 24.65 113 ALA A CA 1
ATOM 774 C C . ALA A 1 142 ? 8.210 -1.012 4.447 1.00 23.89 113 ALA A C 1
ATOM 775 O O . ALA A 1 142 ? 8.375 -1.939 5.262 1.00 24.57 113 ALA A O 1
ATOM 777 N N . ASN A 1 143 ? 7.025 -0.440 4.209 1.00 23.83 114 ASN A N 1
ATOM 778 C CA . ASN A 1 143 ? 5.824 -0.743 4.966 1.00 24.70 114 ASN A CA 1
ATOM 779 C C . ASN A 1 143 ? 4.621 -1.023 4.073 1.00 25.67 114 ASN A C 1
ATOM 780 O O . ASN A 1 143 ? 3.594 -0.363 4.146 1.00 26.19 114 ASN A O 1
ATOM 785 N N . THR A 1 144 ? 4.745 -2.055 3.249 1.00 27.51 115 THR A N 1
ATOM 786 C CA . THR A 1 144 ? 3.696 -2.320 2.247 1.00 30.26 115 THR A CA 1
ATOM 787 C C . THR A 1 144 ? 2.410 -2.842 2.898 1.00 31.21 115 THR A C 1
ATOM 788 O O . THR A 1 144 ? 1.343 -2.781 2.296 1.00 34.11 115 THR A O 1
ATOM 792 N N . GLN A 1 145 ? 2.519 -3.291 4.156 1.00 31.07 116 GLN A N 1
ATOM 793 C CA . GLN A 1 145 ? 1.340 -3.651 4.945 1.00 32.14 116 GLN A CA 1
ATOM 794 C C . GLN A 1 145 ? 0.416 -2.493 5.279 1.00 32.88 116 GLN A C 1
ATOM 795 O O . GLN A 1 145 ? -0.717 -2.737 5.650 1.00 35.94 116 GLN A O 1
ATOM 801 N N . ILE A 1 146 ? 0.884 -1.246 5.170 1.00 31.09 117 ILE A N 1
ATOM 802 C CA . ILE A 1 146 ? 0.051 -0.089 5.467 1.00 30.86 117 ILE A CA 1
ATOM 803 C C . ILE A 1 146 ? -0.785 0.179 4.247 1.00 35.02 117 ILE A C 1
ATOM 804 O O . ILE A 1 146 ? -0.220 0.436 3.204 1.00 35.58 117 ILE A O 1
ATOM 809 N N . GLU A 1 147 ? -2.104 0.128 4.389 1.00 36.53 118 GLU A N 1
ATOM 810 C CA . GLU A 1 147 ? -2.994 0.294 3.250 1.00 40.85 118 GLU A CA 1
ATOM 811 C C . GLU A 1 147 ? -3.047 1.724 2.770 1.00 41.36 118 GLU A C 1
ATOM 812 O O . GLU A 1 147 ? -3.056 1.954 1.559 1.00 41.73 118 GLU A O 1
ATOM 818 N N . ASN A 1 148 ? -3.158 2.674 3.696 1.00 39.58 119 ASN A N 1
ATOM 819 C CA . ASN A 1 148 ? -3.246 4.106 3.399 1.00 39.47 119 ASN A CA 1
ATOM 820 C C . ASN A 1 148 ? -2.235 4.796 4.298 1.00 38.12 119 ASN A C 1
ATOM 821 O O . ASN A 1 148 ? -2.389 4.713 5.545 1.00 36.34 119 ASN A O 1
ATOM 826 N N . PRO A 1 149 ? -1.174 5.417 3.715 1.00 35.35 120 PRO A N 1
ATOM 827 C CA . PRO A 1 149 ? -0.125 6.023 4.533 1.00 35.07 120 PRO A CA 1
ATOM 828 C C . PRO A 1 149 ? -0.552 7.198 5.418 1.00 34.67 120 PRO A C 1
ATOM 829 O O . PRO A 1 149 ? 0.251 7.625 6.262 1.00 31.58 120 PRO A O 1
ATOM 833 N N . ASP A 1 150 ? -1.754 7.703 5.228 1.00 35.70 121 ASP A N 1
ATOM 834 C CA . ASP A 1 150 ? -2.260 8.799 6.021 1.00 35.90 121 ASP A CA 1
ATOM 835 C C . ASP A 1 150 ? -3.152 8.284 7.159 1.00 37.45 121 ASP A C 1
ATOM 836 O O . ASP A 1 150 ? -3.694 9.073 7.909 1.00 39.84 121 ASP A O 1
ATOM 841 N N . ALA A 1 151 ? -3.316 6.970 7.277 1.00 37.33 122 ALA A N 1
ATOM 842 C CA . ALA A 1 151 ? -4.195 6.376 8.311 1.00 37.12 122 ALA A CA 1
ATOM 843 C C . ALA A 1 151 ? -3.346 5.412 9.107 1.00 34.86 122 ALA A C 1
ATOM 844 O O . ALA A 1 151 ? -3.253 4.205 8.796 1.00 36.65 122 ALA A O 1
ATOM 846 N N . ILE A 1 152 ? -2.657 5.958 10.088 1.00 33.38 123 ILE A N 1
ATOM 847 C CA . ILE A 1 152 ? -1.857 5.130 10.995 1.00 31.15 123 ILE A CA 1
ATOM 848 C C . ILE A 1 152 ? -2.397 5.345 12.407 1.00 30.85 123 ILE A C 1
ATOM 849 O O . ILE A 1 152 ? -3.073 6.314 12.679 1.00 34.04 123 ILE A O 1
ATOM 854 N N . ASP A 1 153 ? -2.097 4.405 13.301 1.00 30.24 124 ASP A N 1
ATOM 855 C CA . ASP A 1 153 ? -2.726 4.410 14.631 1.00 30.68 124 ASP A CA 1
ATOM 856 C C . ASP A 1 153 ? -1.666 4.431 15.697 1.00 27.37 124 ASP A C 1
ATOM 857 O O . ASP A 1 153 ? -0.594 3.874 15.524 1.00 26.69 124 ASP A O 1
ATOM 862 N N . VAL A 1 154 ? -1.985 5.085 16.801 1.00 28.21 125 VAL A N 1
ATOM 863 C CA . VAL A 1 154 ? -1.069 5.078 17.951 1.00 26.97 125 VAL A CA 1
ATOM 864 C C . VAL A 1 154 ? -0.866 3.616 18.348 1.00 24.60 125 VAL A C 1
ATOM 865 O O . VAL A 1 154 ? -1.820 2.848 18.465 1.00 29.00 125 VAL A O 1
ATOM 869 N N . GLY A 1 155 ? 0.392 3.225 18.556 1.00 23.20 126 GLY A N 1
ATOM 870 C CA . GLY A 1 155 ? 0.689 1.859 18.892 1.00 23.83 126 GLY A CA 1
ATOM 871 C C . GLY A 1 155 ? 1.039 0.951 17.756 1.00 24.28 126 GLY A C 1
ATOM 872 O O . GLY A 1 155 ? 1.563 -0.120 17.930 1.00 22.79 126 GLY A O 1
ATOM 873 N N . GLN A 1 156 ? 0.765 1.402 16.535 1.00 23.22 127 GLN A N 1
ATOM 874 C CA . GLN A 1 156 ? 1.190 0.614 15.358 1.00 23.44 127 GLN A CA 1
ATOM 875 C C . GLN A 1 156 ? 2.692 0.556 15.198 1.00 21.30 127 GLN A C 1
ATOM 876 O O . GLN A 1 156 ? 3.337 1.565 15.407 1.00 21.05 127 GLN A O 1
ATOM 882 N N . ILE A 1 157 ? 3.251 -0.598 14.817 1.00 20.99 128 ILE A N 1
ATOM 883 C CA . ILE A 1 157 ? 4.647 -0.767 14.614 1.00 20.48 128 ILE A CA 1
ATOM 884 C C . ILE A 1 157 ? 4.923 -0.705 13.107 1.00 20.71 128 ILE A C 1
ATOM 885 O O . ILE A 1 157 ? 4.224 -1.344 1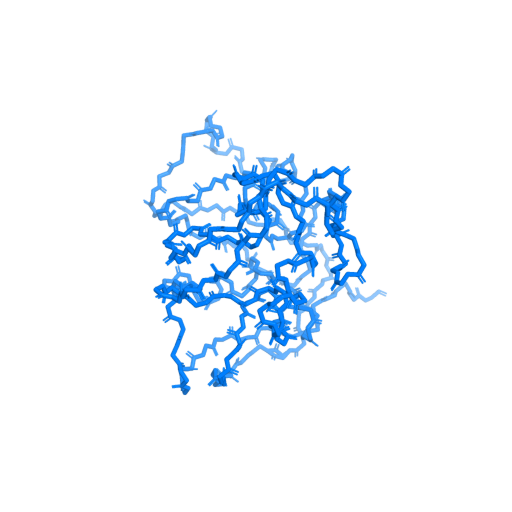2.336 1.00 22.83 128 ILE A O 1
ATOM 890 N N . ILE A 1 158 ? 5.905 0.106 12.758 1.00 19.19 129 ILE A N 1
ATOM 891 C CA . ILE A 1 158 ? 6.352 0.219 11.334 1.00 20.39 129 ILE A CA 1
ATOM 892 C C . ILE A 1 158 ? 7.755 -0.248 11.239 1.00 20.84 129 ILE A C 1
ATOM 893 O O . ILE A 1 158 ? 8.548 -0.180 12.205 1.00 19.89 129 ILE A O 1
ATOM 898 N N . THR A 1 159 ? 8.129 -0.768 10.070 1.00 19.48 130 THR A N 1
ATOM 899 C CA . THR A 1 159 ? 9.490 -1.106 9.751 1.00 19.67 130 THR A CA 1
ATOM 900 C C . THR A 1 159 ? 10.290 0.137 9.363 1.00 20.26 130 THR A C 1
ATOM 901 O O . THR A 1 159 ? 9.782 1.026 8.686 1.00 22.57 130 THR A O 1
ATOM 905 N N . VAL A 1 160 ? 11.499 0.218 9.877 1.00 19.71 131 VAL A N 1
ATOM 906 C CA . VAL A 1 160 ? 12.460 1.224 9.512 1.00 20.07 131 VAL A CA 1
ATOM 907 C C . VAL A 1 160 ? 13.501 0.574 8.589 1.00 19.70 131 VAL A C 1
ATOM 908 O O . VAL A 1 160 ? 14.118 -0.432 9.008 1.00 20.62 131 VAL A O 1
ATOM 912 N N . PRO A 1 161 ? 13.652 1.090 7.339 1.00 21.79 132 PRO A N 1
ATOM 913 C CA . PRO A 1 161 ? 14.643 0.486 6.493 1.00 22.78 132 PRO A CA 1
ATOM 914 C C . PRO A 1 161 ? 16.054 0.830 6.919 1.00 23.11 132 PRO A C 1
ATOM 915 O O . PRO A 1 161 ? 16.461 2.016 6.949 1.00 24.58 132 PRO A O 1
ATOM 919 N N . VAL A 1 162 ? 16.780 -0.216 7.293 1.00 22.88 133 VAL A N 1
ATOM 920 C CA . VAL A 1 162 ? 18.178 -0.065 7.748 1.00 23.62 133 VAL A CA 1
ATOM 921 C C . VAL A 1 162 ? 19.144 -0.443 6.645 1.00 25.93 133 VAL A C 1
ATOM 922 O O . VAL A 1 162 ? 18.964 -1.462 5.960 1.00 26.08 133 VAL A O 1
ATOM 926 N N . CYS A 1 163 ? 20.179 0.372 6.448 1.00 26.19 134 CYS A N 1
ATOM 927 C CA . CYS A 1 163 ? 21.178 0.139 5.397 1.00 28.39 134 CYS A CA 1
ATOM 928 C C . CYS A 1 163 ? 21.861 -1.196 5.624 1.00 29.37 134 CYS A C 1
ATOM 929 O O . CYS A 1 163 ? 22.292 -1.488 6.751 1.00 26.94 134 CYS A O 1
ATOM 932 N N . PRO A 1 164 ? 22.006 -2.034 4.565 1.00 29.26 135 PRO A N 1
ATOM 933 C CA . PRO A 1 164 ? 22.818 -3.200 4.780 1.00 29.62 135 PRO A CA 1
ATOM 934 C C . PRO A 1 164 ? 24.251 -2.840 5.178 1.00 29.30 135 PRO A C 1
ATOM 935 O O . PRO A 1 164 ? 24.742 -1.770 4.840 1.00 30.85 135 PRO A O 1
ATOM 939 N N . SER A 1 165 ? 24.905 -3.738 5.906 1.00 28.07 136 SER A N 1
ATOM 940 C CA . SER A 1 165 ? 26.260 -3.517 6.368 1.00 29.53 136 SER A CA 1
ATOM 941 C C . SER A 1 165 ? 26.432 -2.174 7.071 1.00 28.66 136 SER A C 1
ATOM 942 O O . SER A 1 165 ? 27.213 -1.375 6.628 1.00 30.86 136 SER A O 1
ATOM 945 N N . SER A 1 166 ? 25.730 -1.954 8.193 1.00 27.04 137 SER A N 1
ATOM 946 C CA . SER A 1 166 ? 25.826 -0.714 8.901 1.00 27.82 137 SER A CA 1
ATOM 947 C C . SER A 1 166 ? 25.677 -0.970 10.408 1.00 28.06 137 SER A C 1
ATOM 948 O O . SER A 1 166 ? 25.143 -2.005 10.789 1.00 27.85 137 SER A O 1
ATOM 951 N N . GLN A 1 167 ? 26.167 -0.041 11.227 1.00 29.04 138 GLN A N 1
ATOM 952 C CA . GLN A 1 167 ? 26.092 -0.198 12.670 1.00 29.49 138 GLN A CA 1
ATOM 953 C C . GLN A 1 167 ? 26.195 1.133 13.384 1.00 30.16 138 GLN A C 1
ATOM 954 O O . GLN A 1 167 ? 26.681 2.154 12.826 1.00 30.32 138 GLN A O 1
ATOM 960 N N . CYS A 1 168 ? 25.754 1.147 14.626 1.00 27.57 139 CYS A N 1
ATOM 961 C CA . CYS A 1 168 ? 26.133 2.227 15.526 1.00 29.06 139 CYS A CA 1
ATOM 962 C C . CYS A 1 168 ? 27.109 1.711 16.510 1.00 31.24 139 CYS A C 1
ATOM 963 O O . CYS A 1 168 ? 27.003 0.545 16.894 1.00 31.30 139 CYS A O 1
ATOM 966 N N . GLU A 1 169 ? 28.041 2.549 16.942 1.00 33.62 140 GLU A N 1
ATOM 967 C CA . GLU A 1 169 ? 29.229 2.075 17.597 1.00 40.20 140 GLU A CA 1
ATOM 968 C C . GLU A 1 169 ? 29.080 1.806 19.061 1.00 38.81 140 GLU A C 1
ATOM 969 O O . GLU A 1 169 ? 29.784 0.940 19.578 1.00 41.98 140 GLU A O 1
ATOM 975 N N A ALA A 1 170 ? 28.204 2.495 19.793 0.50 36.42 141 ALA A N 1
ATOM 976 N N B ALA A 1 170 ? 28.257 2.588 19.714 0.50 35.80 141 ALA A N 1
ATOM 977 C CA A ALA A 1 170 ? 28.212 2.356 21.287 0.50 35.56 141 ALA A CA 1
ATOM 978 C CA B ALA A 1 170 ? 27.996 2.356 21.094 0.50 34.62 141 ALA A CA 1
ATOM 979 C C A ALA A 1 170 ? 26.936 2.885 21.963 0.50 33.07 141 ALA A C 1
ATOM 980 C C B ALA A 1 170 ? 26.579 2.801 21.218 0.50 30.81 141 ALA A C 1
ATOM 981 O O A ALA A 1 170 ? 26.976 3.995 22.554 0.50 33.54 141 ALA A O 1
ATOM 982 O O B ALA A 1 170 ? 26.067 3.717 20.527 0.50 27.40 141 ALA A O 1
ATOM 985 N N . VAL A 1 171 ? 25.866 2.068 22.012 1.00 28.92 142 VAL A N 1
ATOM 986 C CA . VAL A 1 171 ? 24.539 2.512 22.310 1.00 27.53 142 VAL A CA 1
ATOM 987 C C . VAL A 1 171 ? 24.321 2.311 23.798 1.00 25.97 142 VAL A C 1
ATOM 988 O O . VAL A 1 171 ? 24.448 1.187 24.246 1.00 27.00 142 VAL A O 1
ATOM 992 N N . GLY A 1 172 ? 24.008 3.366 24.537 1.00 24.68 143 GLY A N 1
ATOM 993 C CA . GLY A 1 172 ? 23.968 3.220 26.016 1.00 25.88 143 GLY A CA 1
ATOM 994 C C . GLY A 1 172 ? 23.407 4.454 26.693 1.00 24.27 143 GLY A C 1
ATOM 995 O O . GLY A 1 172 ? 22.882 5.393 26.094 1.00 24.16 143 GLY A O 1
ATOM 996 N N . THR A 1 173 ? 23.561 4.459 28.007 1.00 25.87 144 THR A N 1
ATOM 997 C CA . THR A 1 173 ? 22.924 5.439 28.834 1.00 25.45 144 THR A CA 1
ATOM 998 C C . THR A 1 173 ? 23.594 6.799 28.699 1.00 26.71 144 THR A C 1
ATOM 999 O O . THR A 1 173 ? 24.826 6.886 28.599 1.00 29.43 144 THR A O 1
ATOM 1003 N N . TYR A 1 174 ? 22.756 7.818 28.801 1.00 26.73 145 TYR A N 1
ATOM 1004 C CA . TYR A 1 174 ? 23.160 9.213 28.797 1.00 27.10 145 TYR A CA 1
ATOM 1005 C C . TYR A 1 174 ? 22.223 9.973 29.721 1.00 27.70 145 TYR A C 1
ATOM 1006 O O . TYR A 1 174 ? 21.012 9.817 29.625 1.00 27.04 145 TYR A O 1
ATOM 1015 N N . ASN A 1 175 ? 22.769 10.826 30.598 1.00 29.56 146 ASN A N 1
ATOM 1016 C CA . ASN A 1 175 ? 21.938 11.632 31.437 1.00 30.97 146 ASN A CA 1
ATOM 1017 C C . ASN A 1 175 ? 21.774 13.020 30.865 1.00 30.35 146 ASN A C 1
ATOM 1018 O O . ASN A 1 175 ? 22.760 13.711 30.553 1.00 31.31 146 ASN A O 1
ATOM 1023 N N . ILE A 1 176 ? 20.515 13.440 30.766 1.00 30.49 147 ILE A N 1
ATOM 1024 C CA . ILE A 1 176 ? 20.148 14.732 30.182 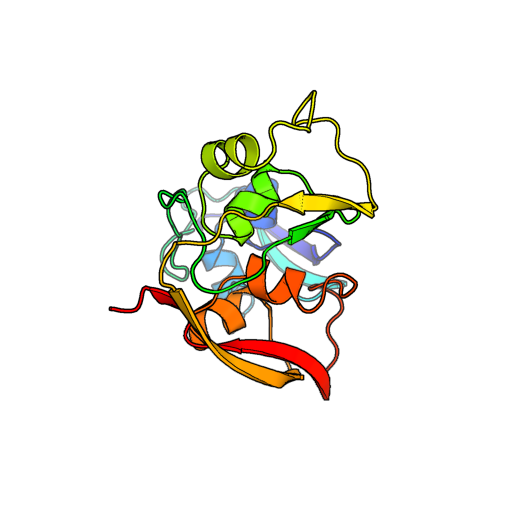1.00 30.75 147 ILE A CA 1
ATOM 1025 C C . ILE A 1 176 ? 20.724 15.872 31.024 1.00 32.41 147 ILE A C 1
ATOM 1026 O O . ILE A 1 176 ? 20.676 15.826 32.261 1.00 34.59 147 ILE A O 1
ATOM 1031 N N . VAL A 1 177 ? 21.322 16.846 30.354 1.00 32.94 148 VAL A N 1
ATOM 1032 C CA . VAL A 1 177 ? 21.760 18.079 31.020 1.00 35.41 148 VAL A CA 1
ATOM 1033 C C . VAL A 1 177 ? 20.897 19.240 30.538 1.00 34.49 148 VAL A C 1
ATOM 1034 O O . VAL A 1 177 ? 20.130 19.137 29.572 1.00 32.71 148 VAL A O 1
ATOM 1038 N N . ALA A 1 178 ? 20.939 20.357 31.259 1.00 35.77 149 ALA A N 1
ATOM 1039 C CA . ALA A 1 178 ? 20.076 21.472 30.932 1.00 35.27 149 ALA A CA 1
ATOM 1040 C C . ALA A 1 178 ? 20.284 21.888 29.501 1.00 34.29 149 ALA A C 1
ATOM 1041 O O . ALA A 1 178 ? 21.442 22.019 29.084 1.00 36.04 149 ALA A O 1
ATOM 1043 N N . GLY A 1 179 ? 19.192 21.973 28.746 1.00 33.46 150 GLY A N 1
ATOM 1044 C CA . GLY A 1 179 ? 19.220 22.508 27.384 1.00 33.18 150 GLY A CA 1
ATOM 1045 C C . GLY A 1 179 ? 19.398 21.418 26.324 1.00 31.48 150 GLY A C 1
ATOM 1046 O O . GLY A 1 179 ? 19.302 21.695 25.126 1.00 32.75 150 GLY A O 1
ATOM 1047 N N . ASP A 1 180 ? 19.634 20.194 26.747 1.00 31.12 151 ASP A N 1
ATOM 1048 C CA . ASP A 1 180 ? 19.665 19.049 25.805 1.00 29.29 151 ASP A CA 1
ATOM 1049 C C . ASP A 1 180 ? 18.363 18.832 25.052 1.00 28.91 151 ASP A C 1
ATOM 1050 O O . ASP A 1 180 ? 17.257 18.946 25.611 1.00 28.76 151 ASP A O 1
ATOM 1055 N N . LEU A 1 181 ? 18.513 18.498 23.762 1.00 27.42 152 LEU A N 1
ATOM 1056 C CA . LEU A 1 181 ? 17.405 18.228 22.842 1.00 24.78 152 LEU A CA 1
ATOM 1057 C C . LEU A 1 181 ? 17.812 17.067 21.942 1.00 24.61 152 LEU A C 1
ATOM 1058 O O . LEU A 1 181 ? 18.985 16.974 21.572 1.00 26.61 152 LEU A O 1
ATOM 1063 N N . PHE A 1 182 ? 16.854 16.236 21.549 1.00 23.47 153 PHE A N 1
ATOM 1064 C CA . PHE A 1 182 ? 17.153 15.136 20.627 1.00 22.71 153 PHE A CA 1
ATOM 1065 C C . PHE A 1 182 ? 17.786 15.675 19.327 1.00 23.90 153 PHE A C 1
ATOM 1066 O 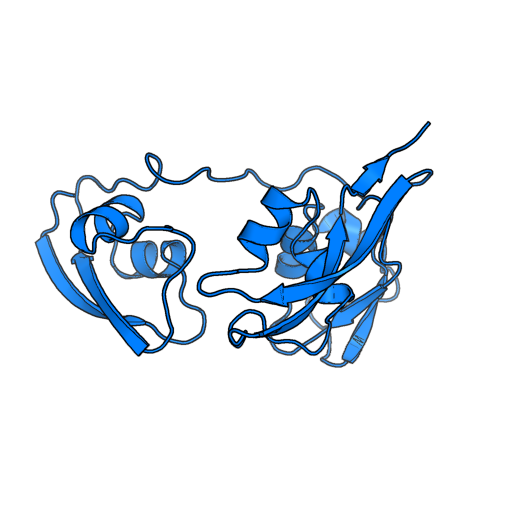O . PHE A 1 182 ? 18.758 15.092 18.806 1.00 23.59 153 PHE A O 1
ATOM 1074 N N . VAL A 1 183 ? 17.273 16.816 18.831 1.00 23.77 154 VAL A N 1
ATOM 1075 C CA . VAL A 1 183 ? 17.802 17.369 17.574 1.00 25.12 154 VAL A CA 1
ATOM 1076 C C . VAL A 1 183 ? 19.280 17.664 17.643 1.00 26.69 154 VAL A C 1
ATOM 1077 O O . VAL A 1 183 ? 20.067 17.380 16.698 1.00 26.92 154 VAL A O 1
ATOM 1081 N N . ASP A 1 184 ? 19.706 18.160 18.805 1.00 26.65 155 ASP A N 1
ATOM 1082 C CA . ASP A 1 184 ? 21.100 18.522 18.987 1.00 27.90 155 ASP A CA 1
ATOM 1083 C C . ASP A 1 184 ? 21.968 17.321 19.357 1.00 26.99 155 ASP A C 1
ATOM 1084 O O . ASP A 1 184 ? 23.080 17.196 18.890 1.00 28.30 155 ASP A O 1
ATOM 1089 N N . LEU A 1 185 ? 21.460 16.430 20.197 1.00 26.39 156 LEU A N 1
ATOM 1090 C CA . LEU A 1 185 ? 22.208 15.194 20.508 1.00 25.99 156 LEU A CA 1
ATOM 1091 C C . LEU A 1 185 ? 22.460 14.388 19.221 1.00 24.99 156 LEU A C 1
ATOM 1092 O O . LEU A 1 185 ? 23.505 13.780 19.050 1.00 26.02 156 LEU A O 1
ATOM 1097 N N . ALA A 1 186 ? 21.497 14.417 18.295 1.00 24.58 157 ALA A N 1
ATOM 1098 C CA . ALA A 1 186 ? 21.700 13.659 17.045 1.00 24.66 157 ALA A CA 1
ATOM 1099 C C . ALA A 1 186 ? 22.894 14.177 16.288 1.00 25.99 157 ALA A C 1
ATOM 1100 O O . ALA A 1 186 ? 23.718 13.435 15.769 1.00 27.05 157 ALA A O 1
ATOM 1102 N N . ALA A 1 187 ? 22.997 15.483 16.170 1.00 27.13 158 ALA A N 1
ATOM 1103 C CA . ALA A 1 187 ? 24.146 16.042 15.512 1.00 29.16 158 ALA A CA 1
ATOM 1104 C C . ALA A 1 187 ? 25.471 15.733 16.242 1.00 30.34 158 ALA A C 1
ATOM 1105 O O . ALA A 1 187 ? 26.463 15.318 15.631 1.00 32.72 158 ALA A O 1
ATOM 1107 N N . THR A 1 188 ? 25.513 15.948 17.559 1.00 30.44 159 THR A N 1
ATOM 1108 C CA . THR A 1 188 ? 26.736 15.758 18.350 1.00 31.30 159 THR A CA 1
ATOM 1109 C C . THR A 1 188 ? 27.243 14.333 18.292 1.00 30.74 159 THR A C 1
ATOM 1110 O O . THR A 1 188 ? 28.445 14.077 18.186 1.00 32.47 159 THR A O 1
ATOM 1114 N N . TYR A 1 189 ? 26.307 13.401 18.388 1.00 29.15 160 TYR A N 1
ATOM 1115 C CA . TYR A 1 189 ? 26.652 11.993 18.469 1.00 30.04 160 TYR A CA 1
ATOM 1116 C C . TYR A 1 189 ? 26.536 11.223 17.149 1.00 31.09 160 TYR A C 1
ATOM 1117 O O . TYR A 1 189 ? 26.732 10.023 17.111 1.00 31.59 160 TYR A O 1
ATOM 1126 N N . HIS A 1 190 ? 26.309 11.933 16.044 1.00 29.99 161 HIS A N 1
ATOM 1127 C CA . HIS A 1 190 ? 26.242 11.320 14.709 1.00 30.34 161 HIS A CA 1
ATOM 1128 C C . HIS A 1 190 ? 25.184 10.233 14.653 1.00 28.78 161 HIS A C 1
ATOM 1129 O O . HIS A 1 190 ? 25.474 9.076 14.292 1.00 30.03 161 HIS A O 1
ATOM 1136 N N . THR A 1 191 ? 23.977 10.598 15.016 1.00 26.95 162 THR A N 1
ATOM 1137 C CA . THR A 1 191 ? 22.817 9.760 14.844 1.00 25.39 162 THR A CA 1
ATOM 1138 C C . THR A 1 191 ? 21.675 10.624 14.298 1.00 25.74 162 THR A C 1
ATOM 1139 O O . THR A 1 191 ? 21.907 11.671 13.713 1.00 27.71 162 THR A O 1
ATOM 1143 N N . THR A 1 192 ? 20.453 10.185 14.501 1.00 24.91 163 THR A N 1
ATOM 1144 C CA . THR A 1 192 ? 19.270 10.904 14.076 1.00 23.73 163 THR A CA 1
ATOM 1145 C C . THR A 1 192 ? 18.247 11.037 15.166 1.00 22.70 163 THR A C 1
ATOM 1146 O O . THR A 1 192 ? 18.195 10.210 16.096 1.00 22.01 163 THR A O 1
ATOM 1150 N N . ILE A 1 193 ? 17.390 12.042 15.059 1.00 21.80 164 ILE A N 1
ATOM 1151 C CA . ILE A 1 193 ? 16.281 12.179 15.957 1.00 21.12 164 ILE A CA 1
ATOM 1152 C C . ILE A 1 193 ? 15.470 10.877 16.009 1.00 21.26 164 ILE A C 1
ATOM 1153 O O . ILE A 1 193 ? 15.047 10.423 17.067 1.00 20.91 164 ILE A O 1
ATOM 1158 N N . GLY A 1 194 ? 15.180 10.279 14.841 1.00 20.93 165 GLY A N 1
ATOM 1159 C CA . GLY A 1 194 ? 14.361 9.085 14.794 1.00 20.66 165 GLY A CA 1
ATOM 1160 C C . GLY A 1 194 ? 14.975 7.911 15.604 1.00 18.27 165 GLY A C 1
ATOM 1161 O O . GLY A 1 194 ? 14.232 7.178 16.236 1.00 19.50 165 GLY A O 1
ATOM 1162 N N . GLN A 1 195 ? 16.284 7.729 15.490 1.00 19.81 166 GLN A N 1
ATOM 1163 C CA . GLN A 1 195 ? 16.965 6.612 16.137 1.00 20.38 166 GLN A CA 1
ATOM 1164 C C . GLN A 1 195 ? 16.888 6.830 17.679 1.00 21.64 166 GLN A C 1
ATOM 1165 O O . GLN A 1 195 ? 16.648 5.876 18.425 1.00 21.95 166 GLN A O 1
ATOM 1171 N N . ILE A 1 196 ? 17.069 8.075 18.104 1.00 21.30 167 ILE A N 1
ATOM 1172 C CA . ILE A 1 196 ? 16.930 8.373 19.557 1.00 21.17 167 ILE A CA 1
ATOM 1173 C C . ILE A 1 196 ? 15.513 8.116 19.975 1.00 20.97 167 ILE A C 1
ATOM 1174 O O . ILE A 1 196 ? 15.245 7.466 20.996 1.00 20.50 167 ILE A O 1
ATOM 1179 N N . LYS A 1 197 ? 14.515 8.549 19.196 1.00 18.94 168 LYS A N 1
ATOM 1180 C CA . LYS A 1 197 ? 13.131 8.318 19.524 1.00 19.87 168 LYS A CA 1
ATOM 1181 C C . LYS A 1 197 ? 12.797 6.834 19.624 1.00 19.67 168 LYS A C 1
ATOM 1182 O O . LYS A 1 197 ? 12.069 6.405 20.513 1.00 21.26 168 LYS A O 1
ATOM 1188 N N . ALA A 1 198 ? 13.284 6.021 18.690 1.00 19.96 169 ALA A N 1
ATOM 1189 C CA . ALA A 1 198 ? 12.977 4.615 18.678 1.00 19.77 169 ALA A CA 1
ATOM 1190 C C . ALA A 1 198 ? 13.511 3.851 19.906 1.00 19.97 169 ALA A C 1
ATOM 1191 O O . ALA A 1 198 ? 12.822 2.977 20.444 1.00 22.31 169 ALA A O 1
ATOM 1193 N N . LEU A 1 199 ? 14.663 4.310 20.342 1.00 20.35 170 LEU A N 1
ATOM 1194 C CA . LEU A 1 199 ? 15.289 3.682 21.532 1.00 19.64 170 LEU A CA 1
ATOM 1195 C C . LEU A 1 199 ? 14.656 4.228 22.820 1.00 21.96 170 LEU A C 1
ATOM 1196 O O . LEU A 1 199 ? 14.971 3.717 23.880 1.00 21.00 170 LEU A O 1
ATOM 1201 N N . ASN A 1 200 ? 13.827 5.241 22.745 1.00 19.19 171 ASN A N 1
ATOM 1202 C CA . ASN A 1 200 ? 13.167 5.877 23.903 1.00 20.00 171 ASN A CA 1
ATOM 1203 C C . ASN A 1 200 ? 11.724 6.189 23.455 1.00 18.16 171 ASN A C 1
ATOM 1204 O O . ASN A 1 200 ? 11.257 7.308 23.520 1.00 19.89 171 ASN A O 1
ATOM 1209 N N . ASN A 1 201 ? 11.016 5.157 23.002 1.00 19.73 172 ASN A N 1
ATOM 1210 C CA . ASN A 1 201 ? 9.790 5.396 22.207 1.00 18.30 172 ASN A CA 1
ATOM 1211 C C . ASN A 1 201 ? 8.577 5.888 23.028 1.00 20.18 172 ASN A C 1
ATOM 1212 O O . ASN A 1 201 ? 7.621 6.458 22.504 1.00 21.45 172 ASN A O 1
ATOM 1217 N N . ASN A 1 202 ? 8.651 5.813 24.363 1.00 22.09 173 ASN A N 1
ATOM 1218 C CA . ASN A 1 202 ? 7.622 6.443 25.167 1.00 22.26 173 ASN A CA 1
ATOM 1219 C C . ASN A 1 202 ? 8.062 7.725 25.905 1.00 23.05 173 ASN A C 1
ATOM 1220 O O . ASN A 1 202 ? 7.386 8.152 26.858 1.00 25.09 173 ASN A O 1
ATOM 1225 N N . VAL A 1 203 ? 9.142 8.317 25.428 1.00 21.50 174 VAL A N 1
ATOM 1226 C CA . VAL A 1 203 ? 9.676 9.571 25.935 1.00 22.59 174 VAL A CA 1
ATOM 1227 C C . VAL A 1 203 ? 9.271 10.720 25.008 1.00 24.54 174 VAL A C 1
ATOM 1228 O O . VAL A 1 203 ? 9.532 10.707 23.749 1.00 24.52 174 VAL A O 1
ATOM 1232 N N . ASN A 1 204 ? 8.627 11.728 25.596 1.00 24.93 175 ASN A N 1
ATOM 1233 C CA . ASN A 1 204 ? 8.224 12.922 24.837 1.00 26.89 175 ASN A CA 1
ATOM 1234 C C . ASN A 1 204 ? 9.475 13.847 24.813 1.00 26.86 175 ASN A C 1
ATOM 1235 O O . ASN A 1 204 ? 10.006 14.219 25.841 1.00 27.71 175 ASN A O 1
ATOM 1240 N N . PRO A 1 205 ? 9.989 14.149 23.600 1.00 26.14 176 PRO A N 1
ATOM 1241 C CA . PRO A 1 205 ? 11.221 14.946 23.544 1.00 26.45 176 PRO A CA 1
ATOM 1242 C C . PRO A 1 205 ? 11.071 16.343 24.157 1.00 24.96 176 PRO A C 1
ATOM 1243 O O . PRO A 1 205 ? 12.081 16.993 24.456 1.00 25.19 176 PRO A O 1
ATOM 1247 N N . SER A 1 206 ? 9.823 16.789 24.312 1.00 26.36 177 SER A N 1
ATOM 1248 C CA . SER A 1 206 ? 9.545 18.111 24.887 1.00 27.47 177 SER A CA 1
ATOM 1249 C C . SER A 1 206 ? 9.384 18.107 26.390 1.00 28.00 177 SER A C 1
ATOM 1250 O O . SER A 1 206 ? 9.083 19.166 26.966 1.00 29.37 177 SER A O 1
ATOM 1253 N N . LYS A 1 207 ? 9.608 16.962 27.022 1.00 29.55 178 LYS A N 1
ATOM 1254 C CA . LYS A 1 207 ? 9.414 16.795 28.451 1.00 31.47 178 LYS A CA 1
ATOM 1255 C C . LYS A 1 207 ? 10.634 16.172 29.110 1.00 30.77 178 LYS A C 1
ATOM 1256 O O . LYS A 1 207 ? 10.514 15.366 30.034 1.00 31.17 178 LYS A O 1
ATOM 1262 N N . LEU A 1 208 ? 11.819 16.527 28.626 1.00 28.68 179 LEU A N 1
ATOM 1263 C CA . LEU A 1 208 ? 13.054 15.963 29.167 1.00 28.43 179 LEU A CA 1
ATOM 1264 C C . LEU A 1 208 ? 13.407 16.763 30.402 1.00 30.23 179 LEU A C 1
ATOM 1265 O O . LEU A 1 208 ? 13.192 17.968 30.423 1.00 30.91 179 LEU A O 1
ATOM 1270 N N . LYS A 1 209 ? 13.921 16.063 31.412 1.00 31.27 180 LYS A N 1
ATOM 1271 C CA . LYS A 1 209 ? 14.259 16.670 32.709 1.00 35.10 180 LYS A CA 1
ATOM 1272 C C . LYS A 1 209 ? 15.758 16.522 32.946 1.00 33.87 180 LYS A C 1
ATOM 1273 O O . LYS A 1 209 ? 16.342 15.495 32.587 1.00 31.15 180 LYS A O 1
ATOM 1279 N N . VAL A 1 210 ? 16.373 17.500 33.603 1.00 35.34 181 VAL A N 1
ATOM 1280 C CA . VAL A 1 210 ? 17.804 17.400 33.958 1.00 35.50 181 VAL A CA 1
ATOM 1281 C C . VAL A 1 210 ? 17.989 16.150 34.816 1.00 37.33 181 VAL A C 1
ATOM 1282 O O . VAL A 1 210 ? 17.187 15.890 35.732 1.00 39.21 181 VAL A O 1
ATOM 1286 N N . GLY A 1 211 ? 18.960 15.295 34.444 1.00 35.91 182 GLY A N 1
ATOM 1287 C CA . GLY A 1 211 ? 19.226 14.030 35.134 1.00 35.68 182 GLY A CA 1
ATOM 1288 C C . GLY A 1 211 ? 18.537 12.793 34.586 1.00 34.14 182 GLY A C 1
ATOM 1289 O O . GLY A 1 211 ? 18.861 11.674 34.950 1.00 36.05 182 GLY A O 1
ATOM 1290 N N . GLN A 1 212 ? 17.563 13.000 33.696 1.00 31.35 183 GLN A N 1
ATOM 1291 C CA . GLN A 1 212 ? 16.842 11.918 33.075 1.00 30.44 183 GLN A CA 1
ATOM 1292 C C . GLN A 1 212 ? 17.808 11.040 32.299 1.00 29.68 183 GLN A C 1
ATOM 1293 O O . GLN A 1 212 ? 18.622 11.561 31.545 1.00 30.46 183 GLN A O 1
ATOM 1299 N N . GLN A 1 213 ? 17.698 9.749 32.498 1.00 28.81 184 GLN A N 1
ATOM 1300 C CA . GLN A 1 213 ? 18.477 8.772 31.737 1.00 27.02 184 GLN A CA 1
ATOM 1301 C C . GLN A 1 213 ? 17.721 8.480 30.440 1.00 26.87 184 GLN A C 1
ATOM 1302 O O . GLN A 1 213 ? 16.625 7.946 30.493 1.00 27.27 184 GLN A O 1
ATOM 1308 N N . ILE A 1 214 ? 18.383 8.693 29.301 1.00 26.10 185 ILE A N 1
ATOM 1309 C CA . ILE A 1 214 ? 17.891 8.177 28.020 1.00 23.61 185 ILE A CA 1
ATOM 1310 C C . ILE A 1 214 ? 18.917 7.225 27.429 1.00 24.27 185 ILE A C 1
ATOM 1311 O O . ILE A 1 214 ? 20.032 7.136 27.879 1.00 25.48 185 ILE A O 1
ATOM 1316 N N . ILE A 1 215 ? 18.526 6.516 26.357 1.00 21.73 186 ILE A N 1
ATOM 1317 C CA . ILE A 1 215 ? 19.405 5.604 25.632 1.00 22.85 186 ILE A CA 1
ATOM 1318 C C . ILE A 1 215 ? 19.822 6.334 24.348 1.00 23.79 186 ILE A C 1
ATOM 1319 O O . ILE A 1 215 ? 18.947 6.802 23.600 1.00 23.47 186 ILE A O 1
ATOM 1324 N N . LEU A 1 216 ? 21.111 6.416 24.123 1.00 24.48 187 LEU A N 1
ATOM 1325 C CA . LEU A 1 216 ? 21.676 7.237 23.069 1.00 25.63 187 LEU A CA 1
ATOM 1326 C C . LEU A 1 216 ? 22.565 6.384 22.185 1.00 25.42 187 LEU A C 1
ATOM 1327 O O . LEU A 1 216 ? 23.535 5.828 22.611 1.00 25.08 187 LEU A O 1
ATOM 1332 N N . PRO A 1 217 ? 22.200 6.257 20.908 1.00 23.91 188 PRO A N 1
ATOM 1333 C CA . PRO A 1 217 ? 23.124 5.619 19.993 1.00 25.68 188 PRO A CA 1
ATOM 1334 C C . PRO A 1 217 ? 24.186 6.595 19.486 1.00 26.53 188 PRO A C 1
ATOM 1335 O O . PRO A 1 217 ? 23.881 7.801 19.405 1.00 28.66 188 PRO A O 1
ATOM 1339 N N . GLN A 1 218 ? 25.334 6.102 19.114 1.00 28.93 189 GLN A N 1
ATOM 1340 C CA . GLN A 1 218 ? 26.423 6.959 18.638 1.00 30.54 189 GLN A CA 1
ATOM 1341 C C . GLN A 1 218 ? 27.075 6.413 17.412 1.00 31.38 189 GLN A C 1
ATOM 1342 O O . GLN A 1 218 ? 27.317 5.209 17.270 1.00 33.78 189 GLN A O 1
ATOM 1348 N N . ASP A 1 219 ? 27.513 7.346 16.568 1.00 31.37 190 ASP A N 1
ATOM 1349 C CA . ASP A 1 219 ? 28.406 7.053 15.465 1.00 34.09 190 ASP A CA 1
ATOM 1350 C C . ASP A 1 219 ? 27.774 5.978 14.580 1.00 32.79 190 ASP A C 1
ATOM 1351 O O . ASP A 1 219 ? 28.335 4.867 14.401 1.00 35.31 190 ASP A O 1
ATOM 1356 N N . CYS A 1 220 ? 26.608 6.309 14.046 1.00 30.33 191 CYS A N 1
ATOM 1357 C CA . CYS A 1 220 ? 25.878 5.390 13.178 1.00 30.17 191 CYS A CA 1
ATOM 1358 C C . CYS A 1 220 ? 26.308 5.587 11.740 1.00 30.80 191 CYS A C 1
ATOM 1359 O O . CYS A 1 220 ? 26.193 6.708 11.213 1.00 32.81 191 CYS A O 1
ATOM 1362 N N . LYS A 1 221 ? 26.775 4.523 11.112 1.00 29.54 192 LYS A N 1
ATOM 1363 C CA . LYS A 1 221 ? 27.365 4.640 9.776 1.00 32.13 192 LYS A CA 1
ATOM 1364 C C . LYS A 1 221 ? 27.336 3.346 9.035 1.00 31.93 192 LYS A C 1
ATOM 1365 O O . LYS A 1 221 ? 27.327 2.254 9.629 1.00 31.29 192 LYS A O 1
ATOM 1371 N N . ASN A 1 222 ? 27.499 3.412 7.714 1.00 32.73 193 ASN A N 1
ATOM 1372 C CA . ASN A 1 222 ? 27.810 2.227 6.969 1.00 33.61 193 ASN A CA 1
ATOM 1373 C C . ASN A 1 222 ? 29.244 1.802 7.305 1.00 35.19 193 ASN A C 1
ATOM 1374 O O . ASN A 1 222 ? 30.113 2.644 7.561 1.00 36.51 193 ASN A O 1
ATOM 1379 N N . VAL A 1 223 ? 29.478 0.500 7.302 1.00 36.34 194 VAL A N 1
ATOM 1380 C CA . VAL A 1 223 ? 30.808 -0.053 7.464 1.00 39.03 194 VAL A CA 1
ATOM 1381 C C . VAL A 1 22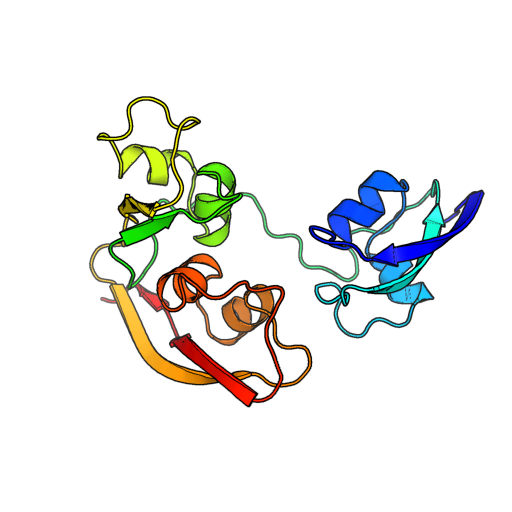3 ? 31.144 -0.993 6.298 1.00 42.55 194 VAL A C 1
ATOM 1382 O O . VAL A 1 223 ? 30.241 -1.486 5.627 1.00 40.29 194 VAL A O 1
ATOM 1386 N N . THR A 1 224 ? 32.444 -1.250 6.109 1.00 48.14 195 THR A N 1
ATOM 1387 C CA . THR A 1 224 ? 33.011 -2.109 5.033 1.00 53.91 195 THR A CA 1
ATOM 1388 C C . THR A 1 224 ? 33.063 -1.356 3.712 1.00 58.17 195 THR A C 1
ATOM 1389 O O . THR A 1 224 ? 34.019 -0.645 3.468 1.00 62.44 195 THR A O 1
#

Radius of gyration: 18.22 Å; Cα contacts (8 Å, |Δi|>4): 356; chains: 1; bounding box: 37×51×35 Å